Protein AF-A0A3D3I0Z2-F1 (afdb_monomer)

Radius of gyration: 20.48 Å; Cα contacts (8 Å, |Δi|>4): 148; chains: 1; bounding box: 46×48×57 Å

Foldseek 3Di:
DPVPPDPDPPLCVLLVVLVVVLVVVVVVVVVVVVVVVVCCVPVVPPDDLDDPLLVCVVVLSVLVSLQSSLVSLQLVLVCLVPVCSVVVVVVVVVVVVVLACPVFALVLQQVVQVPPPCSVVVSLVSLLPLRNLSNNSCCPSRPDFDFDDRPDPPDTHGDDDRPVVSNVSSSVVSVCSNVVSVVVSVVSVVVSVPDD

Nearest PDB structures (foldseek):
  6m96-assembly1_B-2  TM=8.517E-01  e=9.839E-04  Aquifex aeolicus VF5
  6oih-assembly2_C  TM=8.124E-01  e=2.972E-03  Aquifex aeolicus VF5

pLDDT: mean 83.2, std 11.88, range [46.75, 96.56]

Secondary structure (DSSP, 8-state):
--TTSS---TTHHHHHHHHHHHHHHHHHHHHHHHHHHHHHHHHT-SS-S--GGGGGHHHHHHHHHHHHHHHHHHHHHHHTT-TTHHHHHHHHHHHHHHHTTTSS-HHHHHHHHTTSTTHHHHHHHHHTSHHHHHHHHHHHHHS-S-EE--SSSS--EEPPPP-HHHHHHHHHHHHHHHHHHHHHHHHHTTGGGS--

Structure (mmCIF, N/CA/C/O backbone):
data_AF-A0A3D3I0Z2-F1
#
_entry.id   AF-A0A3D3I0Z2-F1
#
loop_
_atom_site.group_PDB
_atom_site.id
_atom_site.type_symbol
_atom_site.label_atom_id
_atom_site.label_alt_id
_atom_site.label_comp_id
_atom_site.label_asym_id
_atom_site.label_entity_id
_atom_site.label_seq_id
_atom_site.pdbx_PDB_ins_code
_atom_site.Cartn_x
_atom_site.Cartn_y
_atom_site.Cartn_z
_atom_site.occupancy
_atom_site.B_iso_or_equiv
_atom_site.auth_seq_id
_atom_site.auth_comp_id
_atom_site.auth_asym_id
_atom_site.auth_atom_id
_atom_site.pdbx_PDB_model_num
ATOM 1 N N . PRO A 1 1 ? -14.193 21.264 33.441 1.00 52.38 1 PRO A N 1
ATOM 2 C CA . PRO A 1 1 ? -15.155 20.180 33.128 1.00 52.38 1 PRO A CA 1
ATOM 3 C C . PRO A 1 1 ? -16.079 20.556 31.950 1.00 52.38 1 PRO A C 1
ATOM 5 O O . PRO A 1 1 ? -17.208 20.985 32.147 1.00 52.38 1 PRO A O 1
ATOM 8 N N . VAL A 1 2 ? -15.568 20.417 30.719 1.00 49.03 2 VAL A N 1
ATOM 9 C CA . VAL A 1 2 ? -16.315 20.633 29.453 1.00 49.03 2 VAL A CA 1
ATOM 10 C C . VAL A 1 2 ? -16.281 19.371 28.565 1.00 49.03 2 VAL A C 1
ATOM 12 O O . VAL A 1 2 ? -16.971 19.268 27.560 1.00 49.03 2 VAL A O 1
ATOM 15 N N . VAL A 1 3 ? -15.563 18.329 28.995 1.00 51.97 3 VAL A N 1
ATOM 16 C CA . VAL A 1 3 ? -15.323 17.092 28.225 1.00 51.97 3 VAL A CA 1
ATOM 17 C C . VAL A 1 3 ? -16.484 16.079 28.332 1.00 51.97 3 VAL A C 1
ATOM 19 O O . VAL A 1 3 ? -16.418 14.992 27.778 1.00 51.97 3 VAL A O 1
ATOM 22 N N . LYS A 1 4 ? -17.585 16.413 29.024 1.00 52.81 4 LYS A N 1
ATOM 23 C CA . LYS A 1 4 ? -18.712 15.486 29.271 1.00 52.81 4 LYS A CA 1
ATOM 24 C C . LYS A 1 4 ? -19.928 15.645 28.343 1.00 52.81 4 LYS A C 1
ATOM 26 O O . LYS A 1 4 ? -20.923 14.968 28.570 1.00 52.81 4 LYS A O 1
ATOM 31 N N . LYS A 1 5 ? -19.893 16.511 27.320 1.00 51.62 5 LYS A N 1
ATOM 32 C CA . LYS A 1 5 ? -21.080 16.776 26.470 1.00 51.62 5 LYS A CA 1
ATOM 33 C C . LYS A 1 5 ? -20.934 16.504 24.975 1.00 51.62 5 LYS A C 1
ATOM 35 O O . LYS A 1 5 ? -21.919 16.648 24.260 1.00 51.62 5 LYS A O 1
ATOM 40 N N . VAL A 1 6 ? -19.770 16.072 24.500 1.00 64.06 6 VAL A N 1
ATOM 41 C CA . VAL A 1 6 ? -19.605 15.715 23.085 1.00 64.06 6 VAL A CA 1
ATOM 42 C C . VAL A 1 6 ? -19.482 14.202 22.990 1.00 64.06 6 VAL A C 1
ATOM 44 O O . VAL A 1 6 ? -18.539 13.623 23.526 1.00 64.06 6 VAL A O 1
ATOM 47 N N . TYR A 1 7 ? -20.456 13.554 22.345 1.00 65.19 7 TYR A N 1
ATOM 48 C CA . TYR A 1 7 ? -20.331 12.154 21.945 1.00 65.19 7 TYR A CA 1
ATOM 49 C C . TYR A 1 7 ? -19.115 12.056 21.027 1.00 65.19 7 TYR A C 1
ATOM 51 O O . TYR A 1 7 ? -19.153 12.550 19.904 1.00 65.19 7 TYR A O 1
ATOM 59 N N . PHE A 1 8 ? -18.015 11.496 21.528 1.00 67.19 8 PHE A N 1
ATOM 60 C CA . PHE A 1 8 ? -16.811 11.303 20.734 1.00 67.19 8 PHE A CA 1
ATOM 61 C C . PHE A 1 8 ? -16.908 9.939 20.037 1.00 67.19 8 PHE A C 1
ATOM 63 O O . PHE A 1 8 ? -16.789 8.907 20.711 1.00 67.19 8 PHE A O 1
ATOM 70 N N . PRO A 1 9 ? -17.170 9.887 18.717 1.00 74.50 9 PRO A N 1
ATOM 71 C CA . PRO A 1 9 ? -17.244 8.619 18.011 1.00 74.50 9 PRO A CA 1
ATOM 72 C C . PRO A 1 9 ? -15.851 7.986 17.990 1.00 74.50 9 PRO A C 1
ATOM 74 O O . PRO A 1 9 ? -14.884 8.536 17.466 1.00 74.50 9 PRO A O 1
ATOM 77 N N . ARG A 1 10 ? -15.750 6.797 18.586 1.00 78.06 10 ARG A N 1
AT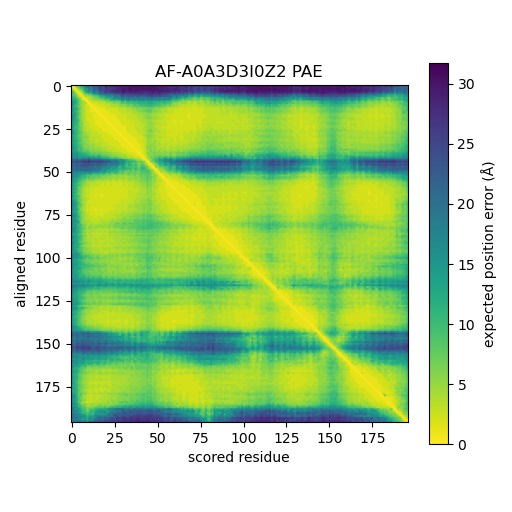OM 78 C CA . ARG A 1 10 ? -14.483 6.077 18.804 1.00 78.06 10 ARG A CA 1
ATOM 79 C C . ARG A 1 10 ? -13.792 5.674 17.496 1.00 78.06 10 ARG A C 1
ATOM 81 O O . ARG A 1 10 ? -12.593 5.429 17.490 1.00 78.06 10 ARG A O 1
ATOM 88 N N . GLU A 1 11 ? -14.543 5.664 16.399 1.00 84.06 11 GLU A N 1
ATOM 89 C CA . GLU A 1 11 ? -14.092 5.421 15.023 1.00 84.06 11 GLU A CA 1
ATOM 90 C C . GLU A 1 11 ? -13.101 6.488 14.529 1.00 84.06 11 GLU A C 1
ATOM 92 O O . GLU A 1 11 ? -12.237 6.190 13.707 1.00 84.06 11 GLU A O 1
ATOM 97 N N . ILE A 1 12 ? -13.177 7.715 15.063 1.00 86.06 12 ILE A N 1
ATOM 98 C CA . ILE A 1 12 ? -12.269 8.807 14.687 1.00 86.06 12 ILE A CA 1
ATOM 99 C C . ILE A 1 12 ? -10.835 8.513 15.134 1.00 86.06 12 ILE A C 1
ATOM 101 O O . ILE A 1 12 ? -9.905 8.949 14.467 1.00 86.06 12 ILE A O 1
ATOM 105 N N . LEU A 1 13 ? -10.626 7.754 16.215 1.00 86.81 13 LEU A N 1
ATOM 106 C CA . LEU A 1 13 ? -9.282 7.464 16.728 1.00 86.81 13 LEU A CA 1
ATOM 107 C C . LEU A 1 13 ? -8.413 6.693 15.715 1.00 86.81 13 LEU A C 1
ATOM 109 O O . LEU A 1 13 ? -7.360 7.213 15.336 1.00 86.81 13 LEU A O 1
ATOM 113 N N . PRO A 1 14 ? -8.817 5.499 15.226 1.00 90.00 14 PRO A N 1
ATOM 114 C CA . PRO A 1 14 ? -8.039 4.789 14.215 1.00 90.00 14 PRO A CA 1
ATOM 115 C C . PRO A 1 14 ? -7.998 5.551 12.885 1.00 90.00 14 PRO A C 1
ATOM 117 O O . PRO A 1 14 ? -6.939 5.619 12.262 1.00 90.00 14 PRO A O 1
ATOM 120 N N . LEU A 1 15 ? -9.102 6.185 12.470 1.00 92.00 15 LEU A N 1
ATOM 121 C CA . LEU A 1 15 ? -9.130 6.948 11.219 1.00 92.00 15 LEU A CA 1
ATOM 122 C C . LEU A 1 15 ? -8.187 8.150 11.233 1.00 92.00 15 LEU A C 1
ATOM 124 O O . LEU A 1 15 ? -7.527 8.394 10.230 1.00 92.00 15 LEU A O 1
ATOM 128 N N . ALA A 1 16 ? -8.075 8.879 12.344 1.00 92.12 16 ALA A N 1
ATOM 129 C CA . ALA A 1 16 ? -7.175 10.025 12.448 1.00 92.12 16 ALA A CA 1
ATOM 130 C C . ALA A 1 16 ? -5.712 9.612 12.226 1.00 92.12 16 ALA A C 1
ATOM 132 O O . ALA A 1 16 ? -4.979 10.299 11.515 1.00 92.12 16 ALA A O 1
ATOM 133 N N . SER A 1 17 ? -5.301 8.460 12.769 1.00 92.62 17 SER A N 1
ATOM 134 C CA . SER A 1 17 ? -3.959 7.912 12.539 1.00 92.62 17 SER A CA 1
ATOM 135 C C . SER A 1 17 ? -3.745 7.518 11.073 1.00 92.62 17 SER A C 1
ATOM 137 O O . SER A 1 17 ? -2.720 7.870 10.485 1.00 92.62 17 SER A O 1
ATOM 139 N N . VAL A 1 18 ? -4.721 6.848 10.452 1.00 95.81 18 VAL A N 1
ATOM 140 C CA . VAL A 1 18 ? -4.641 6.445 9.037 1.00 95.81 18 VAL A CA 1
ATOM 141 C C . VAL A 1 18 ? -4.598 7.667 8.117 1.00 95.81 18 VAL A C 1
ATOM 143 O O . VAL A 1 18 ? -3.752 7.728 7.232 1.00 95.81 18 VAL A O 1
ATOM 146 N N . ILE A 1 19 ? -5.449 8.669 8.352 1.00 95.94 19 ILE A N 1
ATOM 147 C CA . ILE A 1 19 ? -5.491 9.911 7.568 1.00 95.94 19 ILE A CA 1
ATOM 148 C C . ILE A 1 19 ? -4.183 10.690 7.715 1.00 95.94 19 ILE A C 1
ATOM 150 O O . ILE A 1 19 ? -3.653 11.161 6.715 1.00 95.94 19 ILE A O 1
ATOM 154 N N . SER A 1 20 ? -3.629 10.790 8.927 1.00 96.44 20 SER A N 1
ATOM 155 C CA . SER A 1 20 ? -2.338 11.452 9.149 1.00 96.44 20 SER A CA 1
ATOM 156 C C . SER A 1 20 ? -1.223 10.799 8.322 1.00 96.44 20 SER A C 1
ATOM 158 O O . SER A 1 20 ? -0.537 11.466 7.547 1.00 96.44 20 SER A O 1
ATOM 160 N N . ASN A 1 21 ? -1.106 9.468 8.385 1.00 95.69 21 ASN A N 1
ATOM 161 C CA . ASN A 1 21 ? -0.136 8.720 7.579 1.00 95.69 21 ASN A CA 1
ATOM 162 C C . ASN A 1 21 ? -0.410 8.825 6.072 1.00 95.69 21 ASN A C 1
ATOM 164 O O . ASN A 1 21 ? 0.521 8.887 5.272 1.00 95.69 21 ASN A O 1
ATOM 168 N N . PHE A 1 22 ? -1.678 8.893 5.671 1.00 96.25 22 PHE A N 1
ATOM 169 C CA . PHE A 1 22 ? -2.050 9.097 4.277 1.00 96.25 22 PHE A CA 1
ATOM 170 C C . PHE A 1 22 ? -1.643 10.488 3.772 1.00 96.25 22 PHE A C 1
ATOM 172 O O . PHE A 1 22 ? -1.134 10.608 2.662 1.00 96.25 22 PHE A O 1
ATOM 179 N N . ILE A 1 23 ? -1.774 11.533 4.593 1.00 96.56 23 ILE A N 1
ATOM 180 C CA . ILE A 1 23 ? -1.260 12.869 4.266 1.00 96.56 23 ILE A CA 1
ATOM 181 C C . ILE A 1 23 ? 0.267 12.831 4.138 1.00 96.56 23 ILE A C 1
ATOM 183 O O . ILE A 1 23 ? 0.800 13.383 3.180 1.00 96.56 23 ILE A O 1
ATOM 187 N N . HIS A 1 24 ? 0.977 12.133 5.031 1.00 96.12 24 HIS A N 1
ATOM 188 C CA . HIS A 1 24 ? 2.425 11.940 4.890 1.00 96.12 24 HIS A CA 1
ATOM 189 C C . HIS A 1 24 ? 2.794 11.258 3.563 1.00 96.12 24 HIS A C 1
ATOM 191 O O . HIS A 1 24 ? 3.719 11.707 2.886 1.00 96.12 24 HIS A O 1
ATOM 197 N N . LEU A 1 25 ? 2.038 10.236 3.144 1.00 94.56 25 LEU A N 1
ATOM 198 C CA . LEU A 1 25 ? 2.201 9.611 1.831 1.00 94.56 25 LEU A CA 1
ATOM 199 C C . LEU A 1 25 ? 1.984 10.632 0.703 1.00 94.56 25 LEU A C 1
ATOM 201 O O . LEU A 1 25 ? 2.832 10.744 -0.180 1.00 94.56 25 LEU A O 1
ATOM 205 N N . LEU A 1 26 ? 0.908 11.424 0.754 1.00 94.81 26 LEU A N 1
ATOM 206 C CA . LEU A 1 26 ? 0.628 12.461 -0.245 1.00 94.81 26 LEU A CA 1
ATOM 207 C C . LEU A 1 26 ? 1.729 13.523 -0.323 1.00 94.81 26 LEU A C 1
ATOM 209 O O . LEU A 1 26 ? 2.063 13.952 -1.420 1.00 94.81 26 LEU A O 1
ATOM 213 N N . LEU A 1 27 ? 2.323 13.916 0.805 1.00 95.62 27 LEU A N 1
ATOM 214 C CA . LEU A 1 27 ? 3.445 14.859 0.845 1.00 95.62 27 LEU A CA 1
ATOM 215 C C . LEU A 1 27 ? 4.752 14.240 0.328 1.00 95.62 27 LEU A C 1
ATOM 217 O O . LEU A 1 27 ? 5.582 14.943 -0.245 1.00 95.62 27 LEU A O 1
ATOM 221 N N . SER A 1 28 ? 4.929 12.926 0.486 1.00 94.38 28 SER A N 1
ATOM 222 C CA . SER A 1 28 ? 6.095 12.210 -0.044 1.00 94.38 28 SER A CA 1
ATOM 223 C C . SER A 1 28 ? 6.067 12.056 -1.570 1.00 94.38 28 SER A C 1
ATOM 225 O O . SER A 1 28 ? 7.123 12.014 -2.200 1.00 94.38 28 SER A O 1
ATOM 227 N N . LEU A 1 29 ? 4.876 12.028 -2.184 1.00 91.69 29 LEU A N 1
ATOM 228 C CA . LEU A 1 29 ? 4.721 11.846 -3.630 1.00 91.69 29 LEU A CA 1
ATOM 229 C C . LEU A 1 29 ? 5.380 12.968 -4.455 1.00 91.69 29 LEU A C 1
ATOM 231 O O . LEU A 1 29 ? 6.162 12.634 -5.343 1.00 91.69 29 LEU A O 1
ATOM 235 N N . PRO A 1 30 ? 5.152 14.274 -4.195 1.00 91.69 30 PRO A N 1
ATOM 236 C CA . PRO A 1 30 ? 5.857 15.345 -4.897 1.00 91.69 30 PRO A CA 1
ATOM 237 C C . PRO A 1 30 ? 7.377 15.220 -4.811 1.00 91.69 30 PRO A C 1
ATOM 239 O O . PRO A 1 30 ? 8.058 15.368 -5.820 1.00 91.69 30 PRO A O 1
ATOM 242 N N . ILE A 1 31 ? 7.907 14.893 -3.629 1.00 93.31 31 ILE A N 1
ATOM 243 C CA . ILE A 1 31 ? 9.349 14.713 -3.415 1.00 93.31 31 ILE A CA 1
ATOM 244 C C . ILE A 1 31 ? 9.864 13.555 -4.278 1.00 93.31 31 ILE A C 1
ATOM 246 O O . ILE A 1 31 ? 10.886 13.684 -4.950 1.00 93.31 31 ILE A O 1
ATOM 250 N N . PHE A 1 32 ? 9.121 12.447 -4.323 1.00 89.44 32 PHE A N 1
ATOM 251 C CA . PHE A 1 32 ? 9.425 11.307 -5.181 1.00 89.44 32 PHE A CA 1
ATOM 252 C C . PHE A 1 32 ? 9.403 11.670 -6.677 1.00 89.44 32 PHE A C 1
ATOM 254 O O . PHE A 1 32 ? 10.308 11.286 -7.416 1.00 89.44 32 PHE A O 1
ATOM 261 N N . PHE A 1 33 ? 8.422 12.450 -7.138 1.00 88.19 33 PHE A N 1
ATOM 262 C CA . PHE A 1 33 ? 8.367 12.900 -8.533 1.00 88.19 33 PHE A CA 1
ATOM 263 C C . PHE A 1 33 ? 9.498 13.866 -8.891 1.00 88.19 33 PHE A C 1
ATOM 265 O O . PHE A 1 33 ? 10.054 13.762 -9.983 1.00 88.19 33 PHE A O 1
ATOM 272 N N . ILE A 1 34 ? 9.880 14.766 -7.979 1.00 89.50 34 ILE A N 1
ATOM 273 C CA . ILE A 1 34 ? 11.048 15.640 -8.155 1.00 89.50 34 ILE A CA 1
ATOM 274 C C . ILE A 1 34 ? 12.311 14.790 -8.306 1.00 89.50 34 ILE A C 1
ATOM 276 O O . ILE A 1 34 ? 13.097 15.009 -9.224 1.00 89.50 34 ILE A O 1
ATOM 280 N N . PHE A 1 35 ? 12.482 13.781 -7.452 1.00 87.69 35 PHE A N 1
ATOM 281 C CA . PHE A 1 35 ? 13.603 12.851 -7.538 1.00 87.69 35 PHE A CA 1
ATOM 282 C C . PHE A 1 35 ? 13.647 12.110 -8.885 1.00 87.69 35 PHE A C 1
ATOM 284 O O . PHE A 1 35 ? 14.693 12.085 -9.535 1.00 87.69 35 PHE A O 1
ATOM 291 N N . LEU A 1 36 ? 12.511 11.577 -9.353 1.00 83.62 36 LEU A N 1
ATOM 292 C CA . LEU A 1 36 ? 12.418 10.947 -10.676 1.00 83.62 36 LEU A CA 1
ATOM 293 C C . LEU A 1 36 ? 12.763 11.919 -11.812 1.00 83.62 36 LEU A C 1
ATOM 295 O O . LEU A 1 36 ? 13.446 11.532 -12.760 1.00 83.62 36 LEU A O 1
ATOM 299 N N . PHE A 1 37 ? 12.321 13.174 -11.718 1.00 84.19 37 PHE A N 1
ATOM 300 C CA . PHE A 1 37 ? 12.620 14.200 -12.714 1.00 84.19 37 PHE A CA 1
ATOM 301 C C . PHE A 1 37 ? 14.119 14.527 -12.776 1.00 84.19 37 PHE A C 1
ATOM 303 O O . PHE A 1 37 ? 14.682 14.599 -13.865 1.00 84.19 37 PHE A O 1
ATOM 310 N N . VAL A 1 38 ? 14.785 14.669 -11.625 1.00 86.50 38 VAL A N 1
ATOM 311 C CA . VAL A 1 38 ? 16.235 14.925 -11.559 1.00 86.50 38 VAL A CA 1
ATOM 312 C C . VAL A 1 38 ? 17.029 13.771 -12.174 1.00 86.50 38 VAL A C 1
ATOM 314 O O . VAL A 1 38 ? 17.946 14.004 -12.963 1.00 86.50 38 VAL A O 1
ATOM 317 N N . ILE A 1 39 ? 16.661 12.526 -11.859 1.00 82.19 39 ILE A N 1
ATOM 318 C CA . ILE A 1 39 ? 17.281 11.336 -12.456 1.00 82.19 39 ILE A CA 1
ATOM 319 C C . ILE A 1 39 ? 17.080 11.313 -13.972 1.00 82.19 39 ILE A C 1
ATOM 321 O O . ILE A 1 39 ? 18.039 11.090 -14.710 1.00 82.19 39 ILE A O 1
ATOM 325 N N . TYR A 1 40 ? 15.862 11.579 -14.443 1.00 79.12 40 TYR A N 1
ATOM 326 C CA . TYR A 1 40 ? 15.567 11.656 -15.871 1.00 79.12 40 TYR A CA 1
ATOM 327 C C . TYR A 1 40 ? 16.430 12.713 -16.575 1.00 79.12 40 TYR A C 1
ATOM 329 O O . TYR A 1 40 ? 17.052 12.413 -17.591 1.00 79.12 40 TYR A O 1
ATOM 337 N N . ALA A 1 41 ? 16.530 13.915 -15.999 1.00 81.50 41 ALA A N 1
ATOM 338 C CA . ALA A 1 41 ? 17.322 15.010 -16.555 1.00 81.50 41 ALA A CA 1
ATOM 339 C C . ALA A 1 41 ? 18.836 14.723 -16.567 1.00 81.50 41 ALA A C 1
ATOM 341 O O . ALA A 1 41 ? 19.534 15.187 -17.463 1.00 81.50 41 ALA A O 1
ATOM 342 N N . THR A 1 42 ? 19.341 13.961 -15.590 1.00 80.94 42 THR A N 1
ATOM 343 C CA . THR A 1 42 ? 20.781 13.679 -15.437 1.00 80.94 42 THR A CA 1
ATOM 344 C C . THR A 1 42 ? 21.244 12.505 -16.300 1.00 80.94 42 THR A C 1
ATOM 346 O O . THR A 1 42 ? 22.316 12.564 -16.893 1.00 80.94 42 THR A O 1
ATOM 349 N N . TYR A 1 43 ? 20.449 11.434 -16.371 1.00 73.12 43 TYR A N 1
ATOM 350 C CA . TYR A 1 43 ? 20.829 10.189 -17.049 1.00 73.12 43 TYR A CA 1
ATOM 351 C C . TYR A 1 43 ? 20.229 10.039 -18.450 1.00 73.12 43 TYR A C 1
ATOM 353 O O . TYR A 1 43 ? 20.552 9.074 -19.136 1.00 73.12 43 TYR A O 1
ATOM 361 N N . GLY A 1 44 ? 19.367 10.968 -18.884 1.00 61.91 44 GLY A N 1
ATOM 362 C CA . GLY A 1 44 ? 18.809 10.966 -20.237 1.00 61.91 44 GLY A CA 1
ATOM 363 C C . GLY A 1 44 ? 18.064 9.675 -20.566 1.00 61.91 44 GLY A C 1
ATOM 364 O O . GLY A 1 44 ? 18.246 9.127 -21.650 1.00 61.91 44 GLY A O 1
ATOM 365 N N . PHE A 1 45 ? 17.273 9.153 -19.620 1.00 60.16 45 PHE A N 1
ATOM 366 C CA . PHE A 1 45 ? 16.492 7.934 -19.842 1.00 60.16 45 PHE A CA 1
ATOM 367 C C . PHE A 1 45 ? 15.688 8.062 -21.147 1.00 60.16 45 PHE A C 1
ATOM 369 O O . PHE A 1 45 ? 14.880 8.975 -21.288 1.00 60.16 45 PHE A O 1
ATOM 376 N N . GLU A 1 46 ? 15.856 7.110 -22.072 1.00 56.25 46 GLU A N 1
ATOM 377 C CA . GLU A 1 46 ? 15.071 7.027 -23.321 1.00 56.25 46 GLU A CA 1
ATOM 378 C C . GLU A 1 46 ? 13.559 6.898 -23.057 1.00 56.25 46 GLU A C 1
ATOM 380 O O . GLU A 1 46 ? 12.731 7.135 -23.937 1.00 56.25 46 GLU A O 1
ATOM 385 N N . VAL A 1 47 ? 13.182 6.526 -21.830 1.00 58.09 47 VAL A N 1
ATOM 386 C CA . VAL A 1 47 ? 11.801 6.311 -21.409 1.00 58.09 47 VAL A CA 1
ATOM 387 C C . VAL A 1 47 ? 11.376 7.431 -20.465 1.00 58.09 47 VAL A C 1
ATOM 389 O O . VAL A 1 47 ? 11.875 7.539 -19.345 1.00 58.09 47 VAL A O 1
ATOM 392 N N . SER A 1 48 ? 10.421 8.251 -20.911 1.00 62.59 48 SER A N 1
ATOM 393 C CA . SER A 1 48 ? 9.811 9.283 -20.069 1.00 62.59 48 SER A CA 1
ATOM 394 C C . SER A 1 48 ? 9.199 8.648 -18.810 1.00 62.59 48 SER A C 1
ATOM 396 O O . SER A 1 48 ? 8.376 7.730 -18.930 1.00 62.59 48 SER A O 1
ATOM 398 N N . PRO A 1 49 ? 9.536 9.134 -17.598 1.00 62.66 49 PRO A N 1
ATOM 399 C CA . PRO A 1 49 ? 8.917 8.654 -16.368 1.00 62.66 49 PRO A CA 1
ATOM 400 C C . PRO A 1 49 ? 7.412 8.949 -16.368 1.00 62.66 49 PRO A C 1
ATOM 402 O O . PRO A 1 49 ? 6.633 8.169 -15.831 1.00 62.66 49 PRO A O 1
ATOM 405 N N . PHE A 1 50 ? 6.973 10.013 -17.047 1.00 65.81 50 PHE A N 1
ATOM 406 C CA . PHE A 1 50 ? 5.572 10.417 -17.136 1.00 65.81 50 PHE A CA 1
ATOM 407 C C . PHE A 1 50 ? 4.827 9.621 -18.211 1.00 65.81 50 PHE A C 1
ATOM 409 O O . PHE A 1 50 ? 4.541 10.103 -19.305 1.00 65.81 50 PHE A O 1
ATOM 416 N N . THR A 1 51 ? 4.516 8.365 -17.898 1.00 71.56 51 THR A N 1
ATOM 417 C CA . THR A 1 51 ? 3.668 7.511 -18.739 1.00 71.56 51 THR A CA 1
ATOM 418 C C . THR A 1 51 ? 2.188 7.696 -18.375 1.00 71.56 51 THR A C 1
ATOM 420 O O . THR A 1 51 ? 1.853 7.947 -17.219 1.00 71.56 51 THR A O 1
ATOM 423 N N . TRP A 1 52 ? 1.275 7.469 -19.331 1.00 77.56 52 TRP A N 1
ATOM 424 C CA . TRP A 1 52 ? -0.192 7.480 -19.136 1.00 77.56 52 TRP A CA 1
ATOM 425 C C . TRP A 1 52 ? -0.687 6.659 -17.930 1.00 77.56 52 TRP A C 1
ATOM 427 O O . TRP A 1 52 ? -1.746 6.930 -17.372 1.00 77.56 52 TRP A O 1
ATOM 437 N N . ARG A 1 53 ? 0.100 5.673 -17.493 1.00 79.00 53 ARG A N 1
ATOM 438 C CA . ARG A 1 53 ? -0.178 4.824 -16.331 1.00 79.00 53 ARG A CA 1
ATOM 439 C C . ARG A 1 53 ? -0.239 5.601 -15.027 1.00 79.00 53 ARG A C 1
ATOM 441 O O . ARG A 1 53 ? -0.952 5.173 -14.133 1.00 79.00 53 ARG A O 1
ATOM 448 N N . MET A 1 54 ? 0.441 6.743 -14.916 1.00 81.75 54 MET A N 1
ATOM 449 C CA . MET A 1 54 ? 0.384 7.582 -13.714 1.00 81.75 54 MET A CA 1
ATOM 450 C C . MET A 1 54 ? -1.035 8.068 -13.400 1.00 81.75 54 MET A C 1
ATOM 452 O O . MET A 1 54 ? -1.348 8.302 -12.237 1.00 81.75 54 MET A O 1
ATOM 456 N N . LEU A 1 55 ? -1.933 8.114 -14.392 1.00 85.12 55 LEU A N 1
ATOM 457 C CA . LEU A 1 55 ? -3.361 8.369 -14.171 1.00 85.12 55 LEU A CA 1
ATOM 458 C C . LEU A 1 55 ? -4.037 7.299 -13.298 1.00 85.12 55 LEU A C 1
ATOM 460 O O . LEU A 1 55 ? -5.100 7.547 -12.739 1.00 85.12 55 LEU A O 1
ATOM 464 N N . PHE A 1 56 ? -3.425 6.122 -13.151 1.00 88.44 56 PHE A N 1
ATOM 465 C CA . PHE A 1 56 ? -3.892 5.047 -12.280 1.00 88.44 56 PHE A CA 1
ATOM 466 C C . PHE A 1 56 ? -3.455 5.215 -10.817 1.00 88.44 56 PHE A C 1
ATOM 468 O O . PHE A 1 56 ? -3.988 4.557 -9.924 1.00 88.44 56 PHE A O 1
ATOM 475 N N . LEU A 1 57 ? -2.512 6.118 -10.536 1.00 90.94 57 LEU A N 1
ATOM 476 C CA . LEU A 1 57 ? -1.999 6.350 -9.189 1.00 90.94 57 LEU A CA 1
ATOM 477 C C . LEU A 1 57 ? -3.082 6.771 -8.175 1.00 90.94 57 LEU A C 1
ATOM 479 O O . LEU A 1 57 ? -3.092 6.200 -7.085 1.00 90.94 57 LEU A O 1
ATOM 483 N N . PRO A 1 58 ? -4.040 7.667 -8.494 1.00 92.38 58 PRO A N 1
ATOM 484 C CA . PRO A 1 58 ? -5.141 7.988 -7.585 1.00 92.38 58 PRO A CA 1
ATOM 485 C C . PRO A 1 58 ? -5.965 6.758 -7.189 1.00 92.38 58 PRO A C 1
ATOM 487 O O . PRO A 1 58 ? -6.361 6.625 -6.034 1.00 92.38 58 PRO A O 1
ATOM 490 N N . VAL A 1 59 ? -6.174 5.822 -8.121 1.00 93.19 59 VAL A N 1
ATOM 491 C CA . VAL A 1 59 ? -6.903 4.573 -7.855 1.00 93.19 59 VAL A CA 1
ATOM 492 C C . VAL A 1 59 ? -6.128 3.707 -6.859 1.00 93.19 59 VAL A C 1
ATOM 494 O O . VAL A 1 59 ? -6.705 3.222 -5.886 1.00 93.19 59 VAL A O 1
ATOM 497 N N . LEU A 1 60 ? -4.812 3.562 -7.0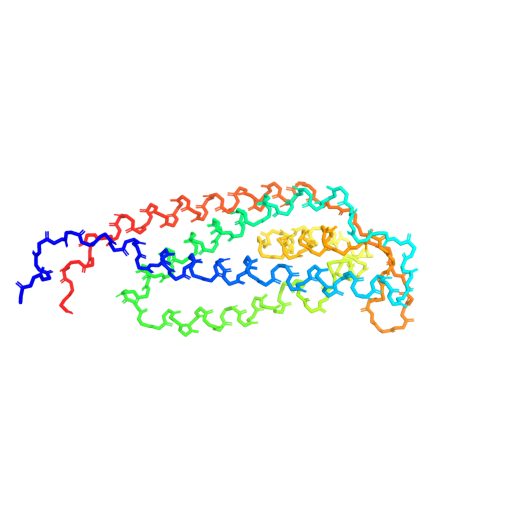45 1.00 93.56 60 LEU A N 1
ATOM 498 C CA . LEU A 1 60 ? -3.954 2.818 -6.116 1.00 93.56 60 LEU A CA 1
ATOM 499 C C . LEU A 1 60 ? -3.936 3.436 -4.713 1.00 93.56 60 LEU A C 1
ATOM 501 O O . LEU A 1 60 ? -4.008 2.700 -3.724 1.00 93.56 60 LEU A O 1
ATOM 505 N N . LEU A 1 61 ? -3.898 4.770 -4.626 1.00 94.94 61 LEU A N 1
ATOM 506 C CA . LEU A 1 61 ? -3.946 5.498 -3.358 1.00 94.94 61 LEU A CA 1
ATOM 507 C C . LEU A 1 61 ? -5.248 5.232 -2.605 1.00 94.94 61 LEU A C 1
ATOM 509 O O . LEU A 1 61 ? -5.204 4.934 -1.413 1.00 94.94 61 LEU A O 1
ATOM 513 N N . VAL A 1 62 ? -6.390 5.273 -3.297 1.00 95.56 62 VAL A N 1
ATOM 514 C CA . VAL A 1 62 ? -7.695 4.967 -2.693 1.00 95.56 62 VAL A CA 1
ATOM 515 C C . VAL A 1 62 ? -7.731 3.531 -2.175 1.00 95.56 62 VAL A C 1
ATOM 517 O O . VAL A 1 62 ? -8.128 3.308 -1.034 1.00 95.56 62 VAL A O 1
ATOM 520 N N . ILE A 1 63 ? -7.261 2.555 -2.956 1.00 95.19 63 ILE A N 1
ATOM 521 C CA . ILE A 1 63 ? -7.250 1.146 -2.528 1.00 95.19 63 ILE A CA 1
ATOM 522 C C . ILE A 1 63 ? -6.326 0.957 -1.318 1.00 95.19 63 ILE A C 1
ATOM 524 O O . ILE A 1 63 ? -6.692 0.289 -0.354 1.00 95.19 63 ILE A O 1
ATOM 528 N N . THR A 1 64 ? -5.153 1.593 -1.320 1.00 95.38 64 THR A N 1
ATOM 529 C CA . THR A 1 64 ? -4.214 1.539 -0.187 1.00 95.38 64 THR A CA 1
ATOM 530 C C . THR A 1 64 ? -4.826 2.166 1.067 1.00 95.38 64 THR A C 1
ATOM 532 O O . THR A 1 64 ? -4.728 1.597 2.156 1.00 95.38 64 THR A O 1
ATOM 535 N N . PHE A 1 65 ? -5.517 3.298 0.924 1.00 96.06 65 PHE A N 1
ATOM 536 C CA . PHE A 1 65 ? -6.232 3.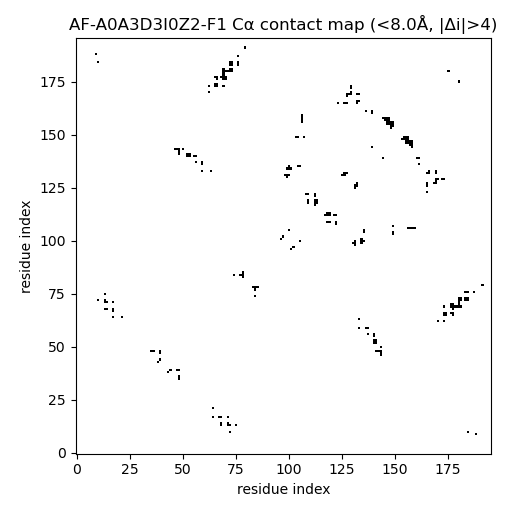944 2.020 1.00 96.06 65 PHE A CA 1
ATOM 537 C C . PHE A 1 65 ? -7.341 3.046 2.584 1.00 96.06 65 PHE A C 1
ATOM 539 O O . PHE A 1 65 ? -7.412 2.836 3.791 1.00 96.06 65 PHE A O 1
ATOM 546 N N . MET A 1 66 ? -8.172 2.450 1.726 1.00 95.81 66 MET A N 1
ATOM 547 C CA . MET A 1 66 ? -9.246 1.551 2.161 1.00 95.81 66 MET A CA 1
ATOM 548 C C . MET A 1 66 ? -8.707 0.300 2.863 1.00 95.81 66 MET A C 1
ATOM 550 O O . MET A 1 66 ? -9.241 -0.101 3.897 1.00 95.81 66 MET A O 1
ATOM 554 N N . LEU A 1 67 ? -7.631 -0.301 2.346 1.00 95.31 67 LEU A N 1
ATOM 555 C CA . LEU A 1 67 ? -7.023 -1.489 2.945 1.00 95.31 67 LEU A CA 1
ATOM 556 C C . LEU A 1 67 ? -6.457 -1.182 4.335 1.00 95.31 67 LEU A C 1
ATOM 558 O O . LEU A 1 67 ? -6.746 -1.894 5.298 1.00 95.31 67 LEU A O 1
ATOM 562 N N . THR A 1 68 ? -5.686 -0.097 4.446 1.00 94.94 68 THR A N 1
ATOM 563 C CA . THR A 1 68 ? -5.079 0.332 5.713 1.00 94.94 68 THR A CA 1
ATOM 564 C C . THR A 1 68 ? -6.130 0.757 6.733 1.00 94.94 68 THR A C 1
ATOM 566 O O . THR A 1 68 ? -6.027 0.363 7.892 1.00 94.94 68 THR A O 1
ATOM 569 N N . ALA A 1 69 ? -7.187 1.460 6.317 1.00 94.62 69 ALA A N 1
ATOM 570 C CA . ALA A 1 69 ? -8.318 1.796 7.178 1.00 94.62 69 ALA A CA 1
ATOM 571 C C . ALA A 1 69 ? -9.056 0.543 7.682 1.00 94.62 69 ALA A C 1
ATOM 573 O O . ALA A 1 69 ? -9.305 0.417 8.880 1.00 94.62 69 ALA A O 1
ATOM 574 N N . GLY A 1 70 ? -9.357 -0.414 6.796 1.00 93.44 70 GLY A N 1
ATOM 575 C CA . GLY A 1 70 ? -10.009 -1.676 7.160 1.00 93.44 70 GLY A CA 1
ATOM 576 C C . GLY A 1 70 ? -9.199 -2.483 8.175 1.00 93.44 70 GLY A C 1
ATOM 577 O O . GLY A 1 70 ? -9.726 -2.906 9.205 1.00 93.44 70 GLY A O 1
ATOM 578 N N . MET A 1 71 ? -7.893 -2.630 7.935 1.00 93.56 71 MET A N 1
ATOM 579 C CA . MET A 1 71 ? -6.985 -3.292 8.876 1.00 93.56 71 MET A CA 1
ATOM 580 C C . MET A 1 71 ? -6.867 -2.528 10.199 1.00 93.56 71 MET A C 1
ATOM 582 O O . MET A 1 71 ? -6.920 -3.149 11.259 1.00 93.56 71 MET A O 1
ATOM 586 N N . ALA A 1 72 ? -6.767 -1.196 10.163 1.00 94.12 72 ALA A N 1
ATOM 587 C CA . ALA A 1 72 ? -6.691 -0.370 11.363 1.00 94.12 72 ALA A CA 1
ATOM 588 C C . ALA A 1 72 ? -7.943 -0.517 12.237 1.00 94.12 72 ALA A C 1
ATOM 590 O O . ALA A 1 72 ? -7.820 -0.611 13.459 1.00 94.12 72 ALA A O 1
ATOM 591 N N . PHE A 1 73 ? -9.139 -0.609 11.647 1.00 92.62 73 PHE A N 1
ATOM 592 C CA . PHE A 1 73 ? -10.363 -0.888 12.399 1.00 92.62 73 PHE A CA 1
ATOM 593 C C . PHE A 1 73 ? -10.322 -2.255 13.083 1.00 92.62 73 PHE A C 1
ATOM 595 O O . PHE A 1 73 ? -10.605 -2.342 14.274 1.00 92.62 73 PHE A O 1
ATOM 602 N N . ILE A 1 74 ? -9.920 -3.312 12.376 1.00 92.00 74 ILE A N 1
ATOM 603 C CA . ILE A 1 74 ? -9.848 -4.662 12.955 1.00 92.00 74 ILE A CA 1
ATOM 604 C C . ILE A 1 74 ? -8.827 -4.701 14.097 1.00 92.00 74 ILE A C 1
ATOM 606 O O . ILE A 1 74 ? -9.143 -5.139 15.202 1.00 92.00 74 ILE A O 1
ATOM 610 N N . ILE A 1 75 ? -7.613 -4.206 13.846 1.00 91.75 75 ILE A N 1
ATOM 611 C CA . ILE A 1 75 ? -6.501 -4.264 14.799 1.00 91.75 75 ILE A CA 1
ATOM 612 C C . ILE A 1 75 ? -6.780 -3.388 16.018 1.00 91.75 75 ILE A C 1
ATOM 614 O O . ILE A 1 75 ? -6.578 -3.841 17.141 1.00 91.75 75 ILE A O 1
ATOM 618 N N . SER A 1 76 ? -7.277 -2.161 15.831 1.00 89.69 76 SER A N 1
ATOM 619 C CA . SER A 1 76 ? -7.620 -1.285 16.960 1.00 89.69 76 SER A CA 1
ATOM 620 C C . SER A 1 76 ? -8.707 -1.900 17.836 1.00 89.69 76 SER A C 1
ATOM 622 O O . SER A 1 76 ? -8.605 -1.847 19.058 1.00 89.69 76 SER A O 1
ATOM 624 N N . ALA A 1 77 ? -9.704 -2.547 17.230 1.00 88.75 77 ALA A N 1
ATOM 625 C CA . ALA A 1 77 ? -10.767 -3.194 17.974 1.00 88.75 77 ALA A CA 1
ATOM 626 C C . ALA A 1 77 ? -10.257 -4.405 18.773 1.00 88.75 77 ALA A C 1
ATOM 628 O O . ALA A 1 77 ? -10.681 -4.593 19.909 1.00 88.75 77 ALA A O 1
ATOM 629 N N . LEU A 1 78 ? -9.321 -5.187 18.221 1.00 89.06 78 LEU A N 1
ATOM 630 C CA . LEU A 1 78 ? -8.673 -6.301 18.924 1.00 89.06 78 LEU A CA 1
ATOM 631 C C . LEU A 1 78 ? -7.735 -5.829 20.041 1.00 89.06 78 LEU A C 1
ATOM 633 O O . LEU A 1 78 ? -7.743 -6.409 21.123 1.00 89.06 78 LEU A O 1
ATOM 637 N N . ASN A 1 79 ? -6.972 -4.762 19.804 1.00 88.75 79 ASN A N 1
ATOM 638 C CA . ASN A 1 79 ? -6.000 -4.231 20.760 1.00 88.75 79 ASN A CA 1
ATOM 639 C C . ASN A 1 79 ? -6.657 -3.719 22.055 1.00 88.75 79 ASN A C 1
ATOM 641 O O . ASN A 1 79 ? -6.050 -3.773 23.117 1.00 88.75 79 ASN A O 1
ATOM 645 N N . VAL A 1 80 ? -7.918 -3.269 21.996 1.00 85.12 80 VAL A N 1
ATOM 646 C CA . VAL A 1 80 ? -8.689 -2.896 23.200 1.00 85.12 80 VAL A CA 1
ATOM 647 C C . VAL A 1 80 ? -9.004 -4.112 24.083 1.00 85.12 80 VAL A C 1
ATOM 649 O O . VAL A 1 80 ? -9.143 -3.975 25.296 1.00 85.12 80 VAL A O 1
ATOM 652 N N . PHE A 1 81 ? -9.121 -5.310 23.501 1.00 83.75 81 PHE A N 1
ATOM 653 C CA . PHE A 1 81 ? -9.365 -6.540 24.262 1.00 83.75 81 PHE A CA 1
ATOM 654 C C . PHE A 1 81 ? -8.076 -7.248 24.681 1.00 83.75 81 PHE A C 1
ATOM 656 O O . PHE A 1 81 ? -8.076 -7.901 25.725 1.00 83.75 81 PHE A O 1
ATOM 663 N N . TYR A 1 82 ? -7.015 -7.119 23.881 1.00 88.19 82 TYR A N 1
ATOM 664 C CA . TYR A 1 82 ? -5.754 -7.834 24.044 1.00 88.19 82 TYR A CA 1
ATOM 665 C C . TYR A 1 82 ? -4.570 -6.909 23.761 1.00 88.19 82 TYR A C 1
ATOM 667 O O . TYR A 1 82 ? -4.299 -6.573 22.608 1.00 88.19 82 TYR A O 1
ATOM 675 N N . GLU A 1 83 ? -3.820 -6.553 24.801 1.00 87.50 83 GLU A N 1
ATOM 676 C CA . GLU A 1 83 ? -2.660 -5.667 24.665 1.00 87.50 83 GLU A CA 1
ATOM 677 C C . GLU A 1 83 ? -1.525 -6.293 23.828 1.00 87.50 83 GLU A C 1
ATOM 679 O O . GLU A 1 83 ? -0.772 -5.581 23.161 1.00 87.50 83 GLU A O 1
ATOM 684 N N . ASP A 1 84 ? -1.445 -7.626 23.783 1.00 92.00 84 ASP A N 1
ATOM 685 C CA . ASP A 1 84 ? -0.409 -8.361 23.045 1.00 92.00 84 ASP A CA 1
ATOM 686 C C . ASP A 1 84 ? -0.549 -8.265 21.518 1.00 92.00 84 ASP A C 1
ATOM 688 O O . ASP A 1 84 ? 0.401 -8.531 20.774 1.00 92.00 84 ASP A O 1
ATOM 692 N N . VAL A 1 85 ? -1.714 -7.827 21.025 1.00 92.00 85 VAL A N 1
ATOM 693 C CA . VAL A 1 85 ? -1.980 -7.666 19.588 1.00 92.00 85 VAL A CA 1
ATOM 694 C C . VAL A 1 85 ? -0.989 -6.693 18.956 1.00 92.00 85 VAL A C 1
ATOM 696 O O . VAL A 1 85 ? -0.540 -6.933 17.837 1.00 92.00 85 VAL A O 1
ATOM 699 N N . LYS A 1 86 ? -0.577 -5.634 19.668 1.00 89.50 86 LYS A N 1
ATOM 700 C CA . LYS A 1 86 ? 0.401 -4.663 19.149 1.00 89.50 86 LYS A CA 1
ATOM 701 C C . LYS A 1 86 ? 1.754 -5.313 18.828 1.00 89.50 86 LYS A C 1
ATOM 703 O O . LYS A 1 86 ? 2.348 -5.021 17.787 1.00 89.50 86 LYS A O 1
ATOM 708 N N . TYR A 1 87 ? 2.218 -6.234 19.675 1.00 93.56 87 TYR A N 1
ATOM 709 C CA . TYR A 1 87 ? 3.480 -6.949 19.473 1.00 93.56 87 TYR A CA 1
ATOM 710 C C . TYR A 1 87 ? 3.349 -7.989 18.359 1.00 93.56 87 TYR A C 1
ATOM 712 O O . TYR A 1 87 ? 4.198 -8.045 17.469 1.00 93.56 87 TYR A O 1
ATOM 720 N N . ALA A 1 88 ? 2.250 -8.749 18.352 1.00 94.31 88 ALA A N 1
ATOM 721 C CA . ALA A 1 88 ? 1.977 -9.738 17.314 1.00 94.31 88 ALA A CA 1
ATOM 722 C C . ALA A 1 88 ? 1.893 -9.098 15.918 1.00 94.31 88 ALA A C 1
ATOM 724 O O . ALA A 1 88 ? 2.526 -9.575 14.979 1.00 94.31 88 ALA A O 1
ATOM 725 N N . VAL A 1 89 ? 1.173 -7.979 15.782 1.00 93.38 89 VAL A N 1
ATOM 726 C CA . VAL A 1 89 ? 1.070 -7.238 14.515 1.00 93.38 89 VAL A CA 1
ATOM 727 C C . VAL A 1 89 ? 2.433 -6.713 14.073 1.00 93.38 89 VAL A C 1
ATOM 729 O O . VAL A 1 89 ? 2.767 -6.830 12.898 1.00 93.38 89 VAL A O 1
ATOM 732 N N . SER A 1 90 ? 3.246 -6.189 14.994 1.00 92.75 90 SER A N 1
ATOM 733 C CA . SER A 1 90 ? 4.593 -5.700 14.666 1.00 92.75 90 SER A CA 1
ATOM 734 C C . SER A 1 90 ? 5.479 -6.812 14.094 1.00 92.75 90 SER A C 1
ATOM 736 O O . SER A 1 90 ? 6.135 -6.622 13.070 1.00 92.75 90 SER A O 1
ATOM 738 N N . LEU A 1 91 ? 5.443 -8.001 14.705 1.00 94.81 91 LEU A N 1
ATOM 739 C CA . LEU A 1 91 ? 6.157 -9.179 14.209 1.00 94.81 91 LEU A CA 1
ATOM 740 C C . LEU A 1 91 ? 5.632 -9.631 12.837 1.00 94.81 91 LEU A C 1
ATOM 742 O O . LEU A 1 91 ? 6.416 -9.912 11.931 1.00 94.81 91 LEU A O 1
ATOM 746 N N . LEU A 1 92 ? 4.309 -9.676 12.661 1.00 92.81 92 LEU A N 1
ATOM 747 C CA . LEU A 1 92 ? 3.689 -10.063 11.392 1.00 92.81 92 LEU A CA 1
ATOM 748 C C . LEU A 1 92 ? 4.051 -9.100 10.259 1.00 92.81 92 LEU A C 1
ATOM 750 O O . LEU A 1 92 ? 4.357 -9.552 9.158 1.00 92.81 92 LEU A O 1
ATOM 754 N N . LEU A 1 93 ? 4.070 -7.791 10.523 1.00 91.62 93 LEU A N 1
ATOM 755 C CA . LEU A 1 93 ? 4.487 -6.784 9.546 1.00 91.62 93 LEU A CA 1
ATOM 756 C C . LEU A 1 93 ? 5.951 -6.964 9.133 1.00 91.62 93 LEU A C 1
ATOM 758 O O . LEU A 1 93 ? 6.262 -6.820 7.951 1.00 91.62 93 LEU A O 1
ATOM 762 N N . TYR A 1 94 ? 6.830 -7.341 10.066 1.00 91.88 94 TYR A N 1
ATOM 763 C CA . TYR A 1 94 ? 8.225 -7.649 9.747 1.00 91.88 94 TYR A CA 1
ATOM 764 C C . TYR A 1 94 ? 8.338 -8.839 8.786 1.00 91.88 94 TYR A C 1
ATOM 766 O O . TYR A 1 94 ? 9.032 -8.757 7.779 1.00 91.88 94 TYR A O 1
ATOM 774 N N . ILE A 1 95 ? 7.599 -9.924 9.031 1.00 91.12 95 ILE A N 1
ATOM 775 C CA . ILE A 1 95 ? 7.575 -11.087 8.129 1.00 91.12 95 ILE A CA 1
ATOM 776 C C . ILE A 1 95 ? 6.958 -10.710 6.770 1.00 91.12 95 ILE A C 1
ATOM 778 O O . ILE A 1 95 ? 7.485 -11.066 5.714 1.00 91.12 95 ILE A O 1
ATOM 782 N N . PHE A 1 96 ? 5.863 -9.943 6.772 1.00 89.50 96 PHE A N 1
ATOM 783 C CA . PHE A 1 96 ? 5.193 -9.476 5.555 1.00 89.50 96 PHE A CA 1
ATOM 784 C C . PHE A 1 96 ? 6.055 -8.556 4.696 1.00 89.50 96 PHE A C 1
ATOM 786 O O . PHE A 1 96 ? 5.919 -8.578 3.471 1.00 89.50 96 PHE A O 1
ATOM 793 N N . PHE A 1 97 ? 6.972 -7.801 5.294 1.00 88.19 97 PHE A N 1
ATOM 794 C CA . PHE A 1 97 ? 7.928 -6.996 4.545 1.00 88.19 97 PHE A CA 1
ATOM 795 C C . PHE A 1 97 ? 8.786 -7.849 3.594 1.00 88.19 97 PHE A C 1
ATOM 797 O O . PHE A 1 97 ? 8.979 -7.466 2.444 1.00 88.19 97 PHE A O 1
ATOM 804 N N . PHE A 1 98 ? 9.226 -9.040 4.018 1.00 86.69 98 PHE A N 1
ATOM 805 C CA . PHE A 1 98 ? 10.002 -9.954 3.163 1.00 86.69 98 PHE A CA 1
ATOM 806 C C . PHE A 1 98 ? 9.136 -10.747 2.177 1.00 86.69 98 PHE A C 1
ATOM 808 O O . PHE A 1 98 ? 9.579 -11.072 1.072 1.00 86.69 98 PHE A O 1
ATOM 815 N N . LEU A 1 99 ? 7.892 -11.051 2.557 1.00 86.12 99 LEU A N 1
ATOM 816 C CA . LEU A 1 99 ? 6.942 -11.737 1.675 1.00 86.12 99 LEU A CA 1
ATOM 817 C C . LEU A 1 99 ? 6.404 -10.840 0.559 1.00 86.12 99 LEU A C 1
ATOM 819 O O . LEU A 1 99 ? 5.870 -11.349 -0.419 1.00 86.12 99 LEU A O 1
ATOM 823 N N . THR A 1 100 ? 6.521 -9.522 0.684 1.00 88.75 100 THR A N 1
ATOM 824 C CA . THR A 1 100 ? 6.087 -8.577 -0.348 1.00 88.75 100 THR A CA 1
ATOM 825 C C . THR A 1 100 ? 7.272 -8.148 -1.215 1.00 88.75 100 THR A C 1
ATOM 827 O O . THR A 1 100 ? 8.410 -8.116 -0.741 1.00 88.75 100 THR A O 1
ATOM 830 N N . PRO A 1 101 ? 7.053 -7.803 -2.497 1.00 86.19 101 PRO A N 1
ATOM 831 C CA . PRO A 1 101 ? 8.127 -7.461 -3.419 1.00 86.19 101 PRO A CA 1
ATOM 832 C C . PRO A 1 101 ? 8.540 -6.006 -3.193 1.00 86.19 101 PRO A C 1
ATOM 834 O O . PRO A 1 101 ? 8.438 -5.167 -4.086 1.00 86.19 101 PRO A O 1
ATOM 837 N N . VAL A 1 102 ? 8.964 -5.674 -1.973 1.00 86.31 102 VAL A N 1
ATOM 838 C CA . VAL A 1 102 ? 9.471 -4.346 -1.615 1.00 86.31 102 VAL A CA 1
ATOM 839 C C . VAL A 1 102 ? 10.940 -4.255 -2.011 1.00 86.31 102 VAL A C 1
ATOM 841 O O . VAL A 1 102 ? 11.293 -3.401 -2.824 1.00 86.31 102 VAL A O 1
ATOM 844 N N . MET A 1 103 ? 11.757 -5.204 -1.545 1.00 83.31 103 MET A N 1
ATOM 845 C CA . MET A 1 103 ? 13.205 -5.263 -1.804 1.00 83.31 103 MET A CA 1
ATOM 846 C C . MET A 1 103 ? 13.566 -5.762 -3.211 1.00 83.31 103 MET A C 1
ATOM 848 O O . MET A 1 103 ? 14.645 -5.469 -3.709 1.00 83.31 103 MET A O 1
ATOM 852 N N . TYR A 1 104 ? 12.668 -6.508 -3.857 1.00 82.31 104 TYR A N 1
ATOM 853 C CA . TYR A 1 104 ? 12.879 -7.118 -5.173 1.00 82.31 104 TYR A CA 1
ATOM 854 C C . TYR A 1 104 ? 11.682 -6.868 -6.099 1.00 82.31 104 TYR A C 1
ATOM 856 O O . TYR A 1 104 ? 10.651 -6.335 -5.679 1.00 82.31 104 TYR A O 1
ATOM 864 N N . PHE A 1 105 ? 11.814 -7.226 -7.374 1.00 85.38 105 PHE A N 1
ATOM 865 C CA . PHE A 1 105 ? 10.733 -7.137 -8.355 1.00 85.38 105 PHE A CA 1
ATOM 866 C C . PHE A 1 105 ? 9.944 -8.446 -8.435 1.00 85.38 105 PHE A C 1
ATOM 868 O O . PHE A 1 105 ? 10.516 -9.530 -8.346 1.00 85.38 105 PHE A O 1
ATOM 875 N N . SER A 1 106 ? 8.624 -8.351 -8.628 1.00 85.38 106 SER A N 1
ATOM 876 C CA . SER A 1 106 ? 7.729 -9.519 -8.743 1.00 85.38 106 SER A CA 1
ATOM 877 C C . SER A 1 106 ? 8.147 -10.477 -9.868 1.00 85.38 106 SER A C 1
ATOM 879 O O . SER A 1 106 ? 7.919 -11.682 -9.811 1.00 85.38 106 SER A O 1
ATOM 881 N N . GLU A 1 107 ? 8.803 -9.925 -10.881 1.00 85.19 107 GLU A N 1
ATOM 882 C CA . GLU A 1 107 ? 9.371 -10.584 -12.039 1.00 85.19 107 GLU A CA 1
ATOM 883 C C . GLU A 1 107 ? 10.438 -11.605 -11.638 1.00 85.19 107 GLU A C 1
ATOM 885 O O . GLU A 1 107 ? 10.448 -12.700 -12.190 1.00 85.19 107 GLU A O 1
ATOM 890 N N . ASN A 1 108 ? 11.265 -11.307 -10.629 1.00 82.75 108 ASN A N 1
ATOM 891 C CA . ASN A 1 108 ? 12.282 -12.237 -10.130 1.00 82.75 108 ASN A CA 1
ATOM 892 C C . ASN A 1 108 ? 11.623 -13.531 -9.634 1.00 82.75 108 ASN A C 1
ATOM 894 O O . ASN A 1 108 ? 12.096 -14.626 -9.920 1.00 82.75 108 ASN A O 1
ATOM 898 N N . VAL A 1 109 ? 10.483 -13.406 -8.946 1.00 83.50 109 VAL A N 1
ATOM 899 C CA . VAL A 1 109 ? 9.703 -14.554 -8.464 1.00 83.50 109 VAL A CA 1
ATOM 900 C C . VAL A 1 109 ? 9.092 -15.326 -9.631 1.00 83.50 109 VAL A C 1
ATOM 902 O O . VAL A 1 109 ? 9.098 -16.552 -9.620 1.00 83.50 109 VAL A O 1
ATOM 905 N N . PHE A 1 110 ? 8.592 -14.630 -10.656 1.00 83.56 110 PHE A N 1
ATOM 906 C CA . PHE A 1 110 ? 8.048 -15.284 -11.844 1.00 83.56 110 PHE A CA 1
ATOM 907 C C . PHE A 1 110 ? 9.111 -16.097 -12.587 1.00 83.56 110 PHE A C 1
ATOM 909 O O . PHE A 1 110 ? 8.896 -17.278 -12.846 1.00 83.56 110 PHE A O 1
ATOM 916 N N . TYR A 1 111 ? 10.257 -15.491 -12.908 1.00 81.75 111 TYR A N 1
ATOM 917 C CA . TYR A 1 111 ? 11.312 -16.166 -13.664 1.00 81.75 111 TYR A CA 1
ATOM 918 C C . TYR A 1 111 ? 11.957 -17.301 -12.862 1.00 81.75 111 TYR A C 1
ATOM 920 O O . TYR A 1 111 ? 12.173 -18.367 -13.426 1.00 81.75 111 TYR A O 1
ATOM 928 N N . ALA A 1 112 ? 12.129 -17.148 -11.544 1.00 82.06 112 ALA A N 1
ATOM 929 C CA . ALA A 1 112 ? 12.611 -18.227 -10.674 1.00 82.06 112 ALA A CA 1
ATOM 930 C C . ALA A 1 112 ? 11.650 -19.431 -10.586 1.00 82.06 112 ALA A C 1
ATOM 932 O O . ALA A 1 112 ? 12.051 -20.541 -10.227 1.00 82.06 112 ALA A O 1
ATOM 933 N N . LEU A 1 113 ? 10.361 -19.220 -10.866 1.00 82.50 113 LEU A N 1
ATOM 934 C CA . LEU A 1 113 ? 9.327 -20.253 -10.805 1.00 82.50 113 LEU A CA 1
ATOM 935 C C . LEU A 1 113 ? 8.899 -20.768 -12.181 1.00 82.50 113 LEU A C 1
ATOM 937 O O . LEU A 1 113 ? 8.200 -21.779 -12.235 1.00 82.50 113 LEU A O 1
ATOM 941 N N . LYS A 1 114 ? 9.303 -20.113 -13.274 1.00 79.69 114 LYS A N 1
ATOM 942 C CA . LYS A 1 114 ? 8.809 -20.373 -14.633 1.00 79.69 114 LYS A CA 1
ATOM 943 C C . LYS A 1 114 ? 8.975 -21.832 -15.064 1.00 79.69 114 LYS A C 1
ATOM 945 O O . LYS A 1 114 ? 8.062 -22.385 -15.668 1.00 79.69 114 LYS A O 1
ATOM 950 N N . ASP A 1 115 ? 10.094 -22.454 -14.703 1.00 80.69 115 ASP A N 1
ATOM 951 C CA . ASP A 1 115 ? 10.427 -23.823 -15.115 1.00 80.69 115 ASP A CA 1
ATOM 952 C C . ASP A 1 115 ? 9.803 -24.901 -14.210 1.00 80.69 115 ASP A C 1
ATOM 954 O O . ASP A 1 115 ? 9.948 -26.098 -14.457 1.00 80.69 115 ASP A O 1
ATOM 958 N N . LYS A 1 116 ? 9.090 -24.503 -13.146 1.00 85.69 116 LYS A N 1
ATOM 959 C CA . LYS A 1 116 ? 8.445 -25.436 -12.215 1.00 85.69 116 LYS A CA 1
ATOM 960 C C . LYS A 1 116 ? 6.995 -25.715 -12.628 1.00 85.69 116 LYS A C 1
ATOM 962 O O . LYS A 1 116 ? 6.258 -24.778 -12.933 1.00 85.69 116 LYS A O 1
ATOM 967 N N . PRO A 1 117 ? 6.511 -26.967 -12.505 1.00 79.75 117 PRO A N 1
ATOM 968 C CA . PRO A 1 117 ? 5.156 -27.353 -12.920 1.00 79.75 117 PRO A CA 1
ATOM 969 C C . PRO A 1 117 ? 4.037 -26.590 -12.188 1.00 79.75 117 PRO A C 1
ATOM 971 O O . PRO A 1 117 ? 2.974 -26.359 -12.754 1.00 79.75 117 PRO A O 1
ATOM 974 N N . TYR A 1 118 ? 4.283 -26.137 -10.954 1.00 81.25 118 TYR A N 1
ATOM 975 C CA . TYR A 1 118 ? 3.337 -25.335 -10.162 1.00 81.25 118 TYR A CA 1
ATOM 976 C C . TYR A 1 118 ? 3.692 -23.842 -10.108 1.00 81.25 118 TYR A C 1
ATOM 978 O O . TYR A 1 118 ? 3.120 -23.099 -9.310 1.00 81.25 118 TYR A O 1
ATOM 986 N N . GLY A 1 119 ? 4.638 -23.385 -10.933 1.00 81.44 119 GLY A N 1
ATOM 987 C CA . GLY A 1 119 ? 5.203 -22.040 -10.847 1.00 81.44 119 GLY A CA 1
ATOM 988 C C . GLY A 1 119 ? 4.172 -20.927 -11.005 1.00 81.44 119 GLY A C 1
ATOM 989 O O . GLY A 1 119 ? 4.155 -19.977 -10.225 1.00 81.44 119 GLY A O 1
ATOM 990 N N . MET A 1 120 ? 3.244 -21.084 -11.952 1.00 80.31 120 MET A N 1
ATOM 991 C CA . MET A 1 120 ? 2.193 -20.094 -12.198 1.00 80.31 120 MET A CA 1
ATOM 992 C C . MET A 1 120 ? 1.145 -20.052 -11.077 1.00 80.31 120 MET A C 1
ATOM 994 O O . MET A 1 120 ? 0.658 -18.978 -10.729 1.00 80.31 120 MET A O 1
ATOM 998 N N . LEU A 1 121 ? 0.835 -21.200 -10.464 1.00 83.25 121 LEU A N 1
ATOM 999 C CA . LEU A 1 121 ? -0.061 -21.266 -9.307 1.00 83.25 121 LEU A CA 1
ATOM 1000 C C . LEU A 1 121 ? 0.579 -20.570 -8.101 1.00 83.25 121 LEU A C 1
ATOM 1002 O O . LEU A 1 121 ? -0.050 -19.710 -7.492 1.00 83.25 121 LEU A O 1
ATOM 1006 N N . LEU A 1 122 ? 1.844 -20.879 -7.807 1.00 83.31 122 LEU A N 1
ATOM 1007 C CA . LEU A 1 122 ? 2.616 -20.234 -6.740 1.00 83.31 122 LEU A CA 1
ATOM 1008 C C . LEU A 1 122 ? 2.727 -18.717 -6.950 1.00 83.31 122 LEU A C 1
ATOM 1010 O O . LEU A 1 122 ? 2.537 -17.953 -6.008 1.00 83.31 122 LEU A O 1
ATOM 1014 N N . TYR A 1 123 ? 2.960 -18.273 -8.186 1.00 84.81 123 TYR A N 1
ATOM 1015 C CA . TYR A 1 123 ? 3.002 -16.852 -8.536 1.00 84.81 123 TYR A CA 1
ATOM 1016 C C . TYR A 1 123 ? 1.655 -16.148 -8.318 1.00 84.81 123 TYR A C 1
ATOM 1018 O O . TYR A 1 123 ? 1.604 -15.025 -7.813 1.00 84.81 123 TYR A O 1
ATOM 1026 N N . ASN A 1 124 ? 0.552 -16.810 -8.664 1.00 84.88 124 ASN A N 1
ATOM 1027 C CA . ASN A 1 124 ? -0.793 -16.295 -8.432 1.00 84.88 124 ASN A CA 1
ATOM 1028 C C . ASN A 1 124 ? -1.134 -16.249 -6.937 1.00 84.88 124 ASN A C 1
ATOM 1030 O O . ASN A 1 124 ? -1.688 -15.261 -6.467 1.00 84.88 124 ASN A O 1
ATOM 1034 N N . LEU A 1 125 ? -0.752 -17.279 -6.178 1.00 85.56 125 LEU A N 1
ATOM 1035 C CA . LEU A 1 125 ? -0.925 -17.321 -4.726 1.00 85.56 125 LEU A CA 1
ATOM 1036 C C . LEU A 1 125 ? -0.113 -16.222 -4.031 1.00 85.56 125 LEU A C 1
ATOM 1038 O O . LEU A 1 125 ? -0.598 -15.587 -3.100 1.00 85.56 125 LEU A O 1
ATOM 1042 N N . TYR A 1 126 ? 1.092 -15.944 -4.523 1.00 85.88 126 TYR A N 1
ATOM 1043 C CA . TYR A 1 126 ? 1.906 -14.826 -4.058 1.00 85.88 126 TYR A CA 1
ATOM 1044 C C . TYR A 1 126 ? 1.197 -13.475 -4.264 1.00 85.88 126 TYR A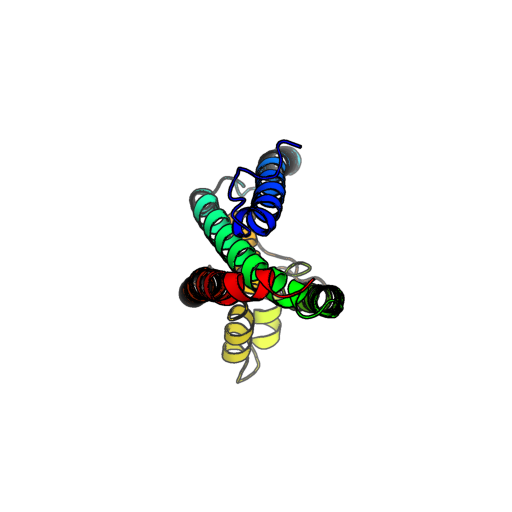 C 1
ATOM 1046 O O . TYR A 1 126 ? 1.137 -12.657 -3.347 1.00 85.88 126 TYR A O 1
ATOM 1054 N N . HIS A 1 127 ? 0.584 -13.264 -5.434 1.00 86.75 127 HIS A N 1
ATOM 1055 C CA . HIS A 1 127 ? -0.201 -12.058 -5.732 1.00 86.75 127 HIS A CA 1
ATOM 1056 C C . HIS A 1 127 ? -1.594 -12.039 -5.087 1.00 86.75 127 HIS A C 1
ATOM 1058 O O . HIS A 1 127 ? -2.259 -11.007 -5.130 1.00 86.75 127 HIS A O 1
ATOM 1064 N N . ALA A 1 128 ? -2.032 -13.129 -4.451 1.00 86.38 128 ALA A N 1
ATOM 1065 C CA . ALA A 1 128 ? -3.247 -13.122 -3.640 1.00 86.38 128 ALA A CA 1
ATOM 1066 C C . ALA A 1 128 ? -3.074 -12.282 -2.363 1.00 86.38 128 ALA A C 1
ATOM 1068 O O . ALA A 1 128 ? -4.061 -11.822 -1.789 1.00 86.38 128 ALA A O 1
ATOM 1069 N N . ASN A 1 129 ? -1.831 -12.041 -1.925 1.00 90.69 129 ASN A N 1
ATOM 1070 C CA . ASN A 1 129 ? -1.548 -11.061 -0.886 1.00 90.69 129 ASN A CA 1
ATOM 1071 C C . ASN A 1 129 ? -1.814 -9.640 -1.432 1.00 90.69 129 ASN A C 1
ATOM 1073 O O . ASN A 1 129 ? -1.079 -9.184 -2.317 1.00 90.69 129 ASN A O 1
ATOM 1077 N N . PRO A 1 130 ? -2.798 -8.898 -0.882 1.00 89.19 130 PRO A N 1
ATOM 1078 C CA . PRO A 1 130 ? -3.173 -7.587 -1.405 1.00 89.19 130 PRO A CA 1
ATOM 1079 C C . PRO A 1 130 ? -2.019 -6.578 -1.340 1.00 89.19 130 PRO A C 1
ATOM 1081 O O . PRO A 1 130 ? -1.879 -5.749 -2.236 1.00 89.19 130 PRO A O 1
ATOM 1084 N N . MET A 1 131 ? -1.136 -6.679 -0.338 1.00 89.62 131 MET A N 1
ATOM 1085 C CA . MET A 1 131 ? 0.046 -5.817 -0.244 1.00 89.62 131 MET A CA 1
ATOM 1086 C C . MET A 1 131 ? 1.072 -6.137 -1.333 1.00 89.62 131 MET A C 1
ATOM 1088 O O . MET A 1 131 ? 1.655 -5.221 -1.910 1.00 89.62 131 MET A O 1
ATOM 1092 N N . ALA A 1 132 ? 1.267 -7.417 -1.663 1.00 90.31 132 ALA A N 1
ATOM 1093 C CA . ALA A 1 132 ? 2.203 -7.817 -2.712 1.00 90.31 132 ALA A CA 1
ATOM 1094 C C . ALA A 1 132 ? 1.753 -7.300 -4.085 1.00 90.31 132 ALA A C 1
ATOM 1096 O O . ALA A 1 132 ? 2.557 -6.747 -4.844 1.00 90.31 132 ALA A O 1
ATOM 1097 N N . MET A 1 133 ? 0.454 -7.416 -4.374 1.00 91.19 133 MET A N 1
ATOM 1098 C CA . MET A 1 133 ? -0.122 -6.904 -5.611 1.00 91.19 133 MET A CA 1
ATOM 1099 C C . MET A 1 133 ? -0.098 -5.373 -5.671 1.00 91.19 133 MET A C 1
ATOM 1101 O O . MET A 1 133 ? 0.263 -4.819 -6.707 1.00 91.19 133 MET A O 1
ATOM 1105 N N . LEU A 1 134 ? -0.410 -4.677 -4.571 1.00 91.81 134 LEU A N 1
ATOM 1106 C CA . LEU A 1 134 ? -0.357 -3.212 -4.521 1.00 91.81 134 LEU A CA 1
ATOM 1107 C C . LEU A 1 134 ? 1.057 -2.674 -4.738 1.00 91.81 134 LEU A C 1
ATOM 1109 O O . LEU A 1 134 ? 1.239 -1.786 -5.565 1.00 91.81 134 LEU A O 1
ATOM 1113 N N . VAL A 1 135 ? 2.069 -3.225 -4.061 1.00 91.69 135 VAL A N 1
ATOM 1114 C CA . VAL A 1 135 ? 3.471 -2.806 -4.243 1.00 91.69 135 VAL A CA 1
ATOM 1115 C C . VAL A 1 135 ? 3.921 -3.027 -5.686 1.00 91.69 135 VAL A C 1
ATOM 1117 O O . VAL A 1 135 ? 4.515 -2.139 -6.298 1.00 91.69 135 VAL A O 1
ATOM 1120 N N . THR A 1 136 ? 3.575 -4.178 -6.264 1.00 90.31 136 THR A N 1
ATOM 1121 C CA . THR A 1 136 ? 3.840 -4.469 -7.678 1.00 90.31 136 THR A CA 1
ATOM 1122 C C . THR A 1 136 ? 3.138 -3.463 -8.589 1.00 90.31 136 THR A C 1
ATOM 1124 O O . THR A 1 136 ? 3.735 -2.972 -9.548 1.00 90.31 136 THR A O 1
ATOM 1127 N N . ALA A 1 137 ? 1.896 -3.094 -8.266 1.00 90.50 137 ALA A N 1
ATOM 1128 C CA . ALA A 1 137 ? 1.134 -2.124 -9.033 1.00 90.50 137 ALA A CA 1
ATOM 1129 C C . ALA A 1 137 ? 1.731 -0.711 -8.967 1.00 90.50 137 ALA A C 1
ATOM 1131 O O . ALA A 1 137 ? 1.842 -0.058 -10.006 1.00 90.50 137 ALA A O 1
ATOM 1132 N N . TYR A 1 138 ? 2.188 -0.265 -7.791 1.00 89.94 138 TYR A N 1
ATOM 1133 C CA . TYR A 1 138 ? 2.921 0.995 -7.637 1.00 89.94 138 TYR A CA 1
ATOM 1134 C C . TYR A 1 138 ? 4.212 0.989 -8.453 1.00 89.94 138 TYR A C 1
ATOM 1136 O O . TYR A 1 138 ? 4.426 1.908 -9.240 1.00 89.94 138 TYR A O 1
ATOM 1144 N N . LYS A 1 139 ? 5.032 -0.067 -8.347 1.00 87.38 139 LYS A N 1
ATOM 1145 C CA . LYS A 1 139 ? 6.282 -0.194 -9.114 1.00 87.38 139 LYS A CA 1
ATOM 1146 C C . LYS A 1 139 ? 6.029 -0.117 -10.620 1.00 87.38 139 LYS A C 1
ATOM 1148 O O . LYS A 1 139 ? 6.654 0.688 -11.293 1.00 87.38 139 LYS A O 1
ATOM 1153 N N . LYS A 1 140 ? 5.065 -0.877 -11.146 1.00 86.25 140 LYS A N 1
ATOM 1154 C CA . LYS A 1 140 ? 4.729 -0.898 -12.586 1.00 86.25 140 LYS A CA 1
ATOM 1155 C C . LYS A 1 140 ? 4.086 0.392 -13.108 1.00 86.25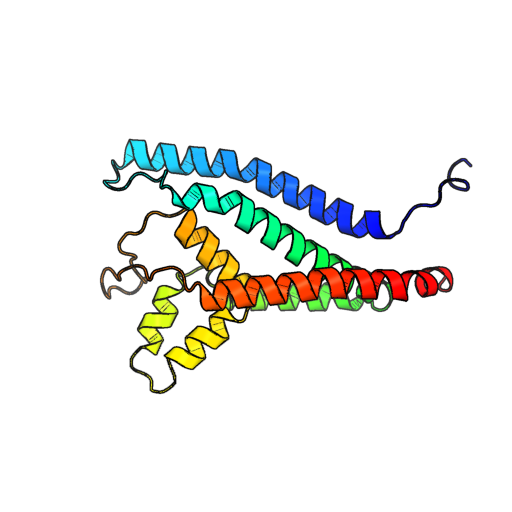 140 LYS A C 1
ATOM 1157 O O . LYS A 1 140 ? 4.046 0.604 -14.322 1.00 86.25 140 LYS A O 1
ATOM 1162 N N . THR A 1 141 ? 3.529 1.206 -12.213 1.00 86.62 141 THR A N 1
ATOM 1163 C CA . THR A 1 141 ? 2.892 2.488 -12.544 1.00 86.62 141 THR A CA 1
ATOM 1164 C C . THR A 1 141 ? 3.885 3.647 -12.495 1.00 86.62 141 THR A C 1
ATOM 1166 O O . THR A 1 141 ? 3.822 4.534 -13.342 1.00 86.62 141 THR A O 1
ATOM 1169 N N . LEU A 1 142 ? 4.784 3.639 -11.507 1.00 83.19 142 LEU A N 1
ATOM 1170 C CA . LEU A 1 142 ? 5.735 4.717 -11.233 1.00 83.19 142 LEU A CA 1
ATOM 1171 C C . LEU A 1 142 ? 7.083 4.535 -11.933 1.00 83.19 142 LEU A C 1
ATOM 1173 O O . LEU A 1 142 ? 7.742 5.525 -12.235 1.00 83.19 142 LEU A O 1
ATOM 1177 N N . VAL A 1 143 ? 7.498 3.290 -12.171 1.00 79.19 143 VAL A N 1
ATOM 1178 C CA . VAL A 1 143 ? 8.769 2.965 -12.823 1.00 79.19 143 VAL A CA 1
ATOM 1179 C C . VAL A 1 143 ? 8.495 2.618 -14.289 1.00 79.19 143 VAL A C 1
ATOM 1181 O O . VAL A 1 143 ? 7.622 1.783 -14.560 1.00 79.19 143 VAL A O 1
ATOM 1184 N N . PRO A 1 144 ? 9.204 3.243 -15.249 1.00 70.44 144 PRO A N 1
ATOM 1185 C CA . PRO A 1 144 ? 9.047 2.925 -16.663 1.00 70.44 144 PRO A CA 1
ATOM 1186 C C . PRO A 1 144 ? 9.337 1.445 -16.933 1.00 70.44 144 PRO A C 1
ATOM 1188 O O . PRO A 1 144 ? 10.207 0.846 -16.299 1.00 70.44 144 PRO A O 1
ATOM 1191 N N . MET A 1 145 ? 8.613 0.853 -17.893 1.00 65.50 145 MET A N 1
ATOM 1192 C CA . MET A 1 145 ? 8.867 -0.534 -18.291 1.00 65.50 145 MET A CA 1
ATOM 1193 C C . MET A 1 145 ? 10.181 -0.615 -19.043 1.00 65.50 145 MET A C 1
ATOM 1195 O O . MET A 1 145 ? 10.246 -0.328 -20.235 1.00 65.50 145 MET A O 1
ATOM 1199 N N . GLY A 1 146 ? 11.216 -0.994 -18.312 1.00 68.06 146 GLY A N 1
ATOM 1200 C CA . GLY A 1 146 ? 12.523 -1.290 -18.849 1.00 68.06 146 GLY A CA 1
ATOM 1201 C C . GLY A 1 146 ? 12.883 -2.749 -18.634 1.00 68.06 146 GLY A C 1
ATOM 1202 O O . GLY A 1 146 ? 12.063 -3.612 -18.305 1.00 68.06 146 GLY A O 1
ATOM 1203 N N . LYS A 1 147 ? 14.166 -3.001 -18.815 1.00 69.44 147 LYS A N 1
ATOM 1204 C CA . LYS A 1 147 ? 14.803 -4.222 -18.370 1.00 69.44 147 LYS A CA 1
ATOM 1205 C C . LYS A 1 147 ? 15.265 -4.036 -16.927 1.00 69.44 147 LYS A C 1
ATOM 1207 O O . LYS A 1 147 ? 15.844 -3.004 -16.603 1.00 69.44 147 LYS A O 1
ATOM 1212 N N . ILE A 1 148 ? 15.002 -5.020 -16.080 1.00 70.06 148 ILE A N 1
ATOM 1213 C CA . ILE A 1 148 ? 15.423 -5.025 -14.679 1.00 70.06 148 ILE A CA 1
ATOM 1214 C C . ILE A 1 148 ? 16.623 -5.955 -14.555 1.00 70.06 148 ILE A C 1
ATOM 1216 O O . ILE A 1 148 ? 16.614 -7.041 -15.125 1.00 70.06 148 ILE A O 1
ATOM 1220 N N . ASP A 1 149 ? 17.642 -5.547 -13.808 1.00 71.62 149 ASP A N 1
ATOM 1221 C CA . ASP A 1 149 ? 18.665 -6.477 -13.333 1.00 71.62 149 ASP A CA 1
ATOM 1222 C C . ASP A 1 149 ? 18.114 -7.188 -12.082 1.00 71.62 149 ASP A C 1
ATOM 1224 O O . ASP A 1 149 ? 17.827 -6.516 -11.084 1.00 71.62 149 ASP A O 1
ATOM 1228 N N . PRO A 1 150 ? 17.894 -8.515 -12.117 1.00 66.25 150 PRO A N 1
ATOM 1229 C CA . PRO A 1 150 ? 17.364 -9.250 -10.975 1.00 66.25 150 PRO A CA 1
ATOM 1230 C C . PRO A 1 150 ? 18.357 -9.318 -9.803 1.00 66.25 150 PRO A C 1
ATOM 1232 O O . PRO A 1 150 ? 17.953 -9.706 -8.705 1.00 66.25 150 PRO A O 1
ATOM 1235 N N . GLY A 1 151 ? 19.612 -8.900 -10.012 1.00 63.31 151 GLY A N 1
ATOM 1236 C CA . GLY A 1 151 ? 20.723 -9.121 -9.100 1.00 63.31 151 GLY A CA 1
ATOM 1237 C C . GLY A 1 151 ? 21.245 -10.551 -9.243 1.00 63.31 151 GLY A C 1
ATOM 1238 O O . GLY A 1 151 ? 20.469 -11.500 -9.310 1.00 63.31 151 GLY A O 1
ATOM 1239 N N . GLY A 1 152 ? 22.569 -10.714 -9.297 1.00 61.66 152 GLY A N 1
ATOM 1240 C CA . GLY A 1 152 ? 23.211 -12.033 -9.423 1.00 61.66 152 GLY A CA 1
ATOM 1241 C C . GLY A 1 152 ? 23.869 -12.328 -10.775 1.00 61.66 152 GLY A C 1
ATOM 1242 O O . GLY A 1 152 ? 24.346 -13.438 -10.973 1.00 61.66 152 GLY A O 1
ATOM 1243 N N . GLY A 1 153 ? 23.953 -11.353 -11.688 1.00 61.16 153 GLY A N 1
ATOM 1244 C CA . GLY A 1 153 ? 24.741 -11.476 -12.925 1.00 61.16 153 GLY A CA 1
ATOM 1245 C C . GLY A 1 153 ? 24.046 -12.198 -14.088 1.00 61.16 153 GLY A C 1
ATOM 1246 O O . GLY A 1 153 ? 24.659 -12.366 -15.137 1.00 61.16 153 GLY A O 1
ATOM 1247 N N . GLU A 1 154 ? 22.769 -12.569 -13.951 1.00 59.16 154 GLU A N 1
ATOM 1248 C CA . GLU A 1 154 ? 21.990 -13.289 -14.981 1.00 59.16 154 GLU A CA 1
ATOM 1249 C C . GLU A 1 154 ? 21.451 -12.393 -16.117 1.00 59.16 154 GLU A C 1
ATOM 1251 O O . GLU A 1 154 ? 20.668 -12.822 -16.965 1.00 59.16 154 GLU A O 1
ATOM 1256 N N . GLY A 1 155 ? 21.913 -11.145 -16.186 1.00 64.50 155 GLY A N 1
ATOM 1257 C CA . GLY A 1 155 ? 21.515 -10.198 -17.215 1.00 64.50 155 GLY A CA 1
ATOM 1258 C C . GLY A 1 155 ? 20.119 -9.615 -17.001 1.00 64.50 155 GLY A C 1
ATOM 1259 O O . GLY A 1 155 ? 19.440 -9.812 -15.999 1.00 64.50 155 GLY A O 1
ATOM 1260 N N . LEU A 1 156 ? 19.715 -8.808 -17.970 1.00 74.50 156 LEU A N 1
ATOM 1261 C CA . LEU A 1 156 ? 18.555 -7.936 -17.894 1.00 74.50 156 LEU A CA 1
ATOM 1262 C C . LEU A 1 156 ? 17.242 -8.672 -18.240 1.00 74.50 156 LEU A C 1
ATOM 1264 O O . LEU A 1 156 ? 17.019 -9.017 -19.404 1.00 74.50 156 LEU A O 1
ATOM 1268 N N . ILE A 1 157 ? 16.339 -8.844 -17.268 1.00 76.19 157 ILE A N 1
ATOM 1269 C CA . ILE A 1 157 ? 15.022 -9.477 -17.456 1.00 76.19 157 ILE A CA 1
ATOM 1270 C C . ILE A 1 157 ? 13.939 -8.465 -17.874 1.00 76.19 157 ILE A C 1
ATOM 1272 O O . ILE A 1 157 ? 13.927 -7.327 -17.396 1.00 76.19 157 ILE A O 1
ATOM 1276 N N . PRO A 1 158 ? 12.991 -8.842 -18.755 1.00 76.00 158 PRO A N 1
ATOM 1277 C CA . PRO A 1 158 ? 11.911 -7.948 -19.150 1.00 76.00 158 PRO A CA 1
ATOM 1278 C C . PRO A 1 158 ? 10.805 -7.879 -18.088 1.00 76.00 158 PRO A C 1
ATOM 1280 O O . PRO A 1 158 ? 10.393 -8.902 -17.530 1.00 76.00 158 PRO A O 1
ATOM 1283 N N . MET A 1 159 ? 10.289 -6.666 -17.860 1.00 74.50 159 MET A N 1
ATOM 1284 C CA . MET A 1 159 ? 9.129 -6.423 -16.997 1.00 74.50 159 MET A CA 1
ATOM 1285 C C . MET A 1 159 ? 7.863 -7.092 -17.532 1.00 74.50 159 MET A C 1
ATOM 1287 O O . MET A 1 159 ? 7.538 -6.985 -18.715 1.00 74.50 159 MET A O 1
ATOM 1291 N N . LEU A 1 160 ? 7.112 -7.744 -16.643 1.00 78.62 160 LEU A N 1
ATOM 1292 C CA . LEU A 1 160 ? 5.835 -8.362 -16.991 1.00 78.62 160 LEU A CA 1
ATOM 1293 C C . LEU A 1 160 ? 4.714 -7.315 -16.963 1.00 78.62 160 LEU A C 1
ATOM 1295 O O . LEU A 1 160 ? 4.717 -6.428 -16.100 1.00 78.62 160 LEU A O 1
ATOM 1299 N N . PRO A 1 161 ? 3.693 -7.430 -17.830 1.00 80.06 161 PRO A N 1
ATOM 1300 C CA . PRO A 1 161 ? 2.523 -6.562 -17.760 1.00 80.06 161 PRO A CA 1
ATOM 1301 C C . PRO A 1 161 ? 1.778 -6.712 -16.423 1.00 80.06 161 PRO A C 1
ATOM 1303 O O . PRO A 1 161 ? 2.020 -7.631 -15.633 1.00 80.06 161 PRO A O 1
ATOM 1306 N N . MET A 1 162 ? 0.873 -5.774 -16.140 1.00 80.38 162 MET A N 1
ATOM 1307 C CA . MET A 1 162 ? 0.023 -5.846 -14.951 1.00 80.38 162 MET A CA 1
ATOM 1308 C C . MET A 1 162 ? -0.902 -7.063 -15.032 1.00 80.38 162 MET A C 1
ATOM 1310 O O . MET A 1 162 ? -1.604 -7.250 -16.026 1.00 80.38 162 MET A O 1
ATOM 1314 N N . ASN A 1 163 ? -0.946 -7.861 -13.965 1.00 84.50 163 ASN A N 1
ATOM 1315 C CA . ASN A 1 163 ? -1.883 -8.973 -13.856 1.00 84.50 163 ASN A CA 1
ATOM 1316 C C . ASN A 1 163 ? -3.259 -8.452 -13.397 1.00 84.50 163 ASN A C 1
ATOM 1318 O O . ASN A 1 163 ? -3.567 -8.423 -12.206 1.00 84.50 163 ASN A O 1
ATOM 1322 N N . TRP A 1 164 ? -4.069 -7.984 -14.350 1.00 85.81 164 TRP A N 1
ATOM 1323 C CA . TRP A 1 164 ? -5.389 -7.390 -14.095 1.00 85.81 164 TRP A CA 1
ATOM 1324 C C . TRP A 1 164 ? -6.361 -8.296 -13.312 1.00 85.81 164 TRP A C 1
ATOM 1326 O O . TRP A 1 164 ? -7.025 -7.779 -12.413 1.00 85.81 164 TRP A O 1
ATOM 1336 N N . PRO A 1 165 ? -6.427 -9.623 -13.553 1.00 87.75 165 PRO A N 1
ATOM 1337 C CA . PRO A 1 165 ? -7.234 -10.525 -12.728 1.00 87.75 165 PRO A CA 1
ATOM 1338 C C . PRO A 1 165 ? -6.868 -10.489 -11.239 1.00 87.75 165 PRO A C 1
ATOM 1340 O O . PRO A 1 165 ? -7.742 -10.318 -10.391 1.00 87.75 165 PRO A O 1
ATOM 1343 N N . MET A 1 166 ? -5.576 -10.582 -10.910 1.00 86.38 166 MET A N 1
ATOM 1344 C CA . MET A 1 166 ? -5.110 -10.552 -9.514 1.00 86.38 166 MET A CA 1
ATOM 1345 C C . MET A 1 166 ? -5.301 -9.180 -8.870 1.00 86.38 166 MET A C 1
ATOM 1347 O O . MET A 1 166 ? -5.569 -9.076 -7.671 1.00 86.38 166 MET A O 1
ATOM 1351 N N . PHE A 1 167 ? -5.241 -8.118 -9.675 1.00 90.00 167 PHE A N 1
ATOM 1352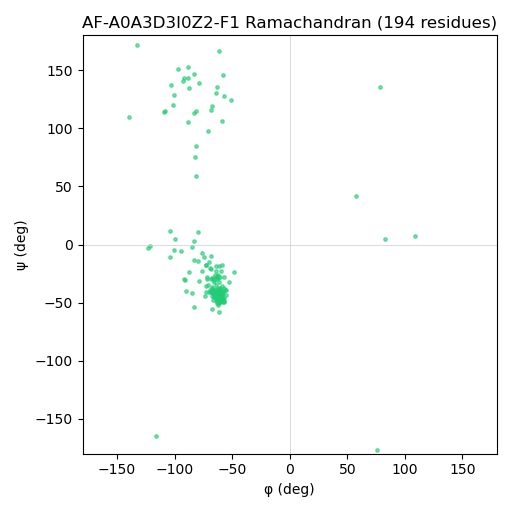 C CA . PHE A 1 167 ? -5.598 -6.783 -9.219 1.00 90.00 167 PHE A CA 1
ATOM 1353 C C . PHE A 1 167 ? -7.078 -6.713 -8.824 1.00 90.00 167 PHE A C 1
ATOM 1355 O O . PHE A 1 167 ? -7.404 -6.210 -7.753 1.00 90.00 167 PHE A O 1
ATOM 1362 N N . GLY A 1 168 ? -7.972 -7.283 -9.638 1.00 90.75 168 GLY A N 1
ATOM 1363 C CA . GLY A 1 168 ? -9.399 -7.379 -9.320 1.00 90.75 168 GLY A CA 1
ATOM 1364 C C . GLY A 1 168 ? -9.665 -8.152 -8.025 1.00 90.75 168 GLY A C 1
ATOM 1365 O O . GLY A 1 168 ? -10.426 -7.689 -7.176 1.00 90.75 168 GLY A O 1
ATOM 1366 N N . VAL A 1 169 ? -8.971 -9.277 -7.821 1.00 91.44 169 VAL A N 1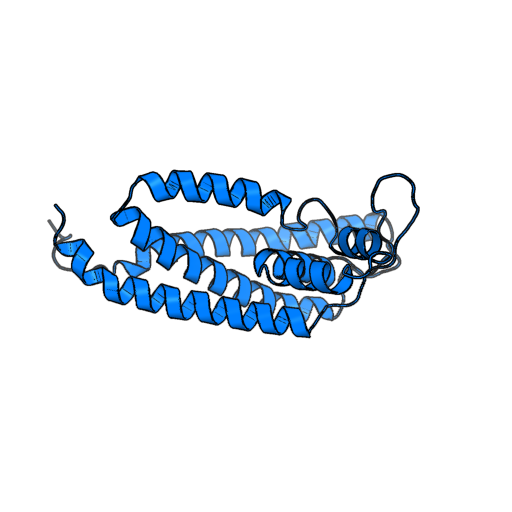
ATOM 1367 C CA . VAL A 1 169 ? -9.023 -10.038 -6.558 1.00 91.44 169 VAL A CA 1
ATOM 1368 C C . VAL A 1 169 ? -8.554 -9.178 -5.380 1.00 91.44 169 VAL A C 1
ATOM 1370 O O . VAL A 1 169 ? -9.208 -9.144 -4.341 1.00 91.44 169 VAL A O 1
ATOM 1373 N N . THR A 1 170 ? -7.475 -8.415 -5.551 1.00 92.69 170 THR A N 1
ATOM 1374 C CA . THR A 1 170 ? -6.952 -7.501 -4.522 1.00 92.69 170 THR A CA 1
ATOM 1375 C C . THR A 1 170 ? -7.950 -6.405 -4.153 1.00 92.69 170 THR A C 1
ATOM 1377 O O . THR A 1 170 ? -8.112 -6.088 -2.972 1.00 92.69 170 THR A O 1
ATOM 1380 N N . VAL A 1 171 ? -8.657 -5.846 -5.138 1.00 93.12 171 VAL A N 1
ATOM 1381 C CA . VAL A 1 171 ? -9.730 -4.872 -4.900 1.00 93.12 171 VAL A CA 1
ATOM 1382 C C . VAL A 1 171 ? -10.867 -5.521 -4.113 1.00 93.12 171 VAL A C 1
ATOM 1384 O O . VAL A 1 171 ? -11.299 -4.962 -3.108 1.00 93.12 171 VAL A O 1
ATOM 1387 N N . ALA A 1 172 ? -11.307 -6.720 -4.502 1.00 93.88 172 ALA A N 1
ATOM 1388 C CA . ALA A 1 172 ? -12.361 -7.444 -3.792 1.00 93.88 172 ALA A CA 1
ATOM 1389 C C . ALA A 1 172 ? -11.979 -7.742 -2.331 1.00 93.88 172 ALA A C 1
ATOM 1391 O O . ALA A 1 172 ? -12.772 -7.493 -1.423 1.00 93.88 172 ALA A O 1
ATOM 1392 N N . ILE A 1 173 ? -10.743 -8.197 -2.094 1.00 93.25 173 ILE A N 1
ATOM 1393 C CA . ILE A 1 173 ? -10.200 -8.418 -0.749 1.00 93.25 173 ILE A CA 1
ATOM 1394 C C . ILE A 1 173 ? -10.194 -7.103 0.035 1.00 93.25 173 ILE A C 1
ATOM 1396 O O . ILE A 1 173 ? -10.696 -7.053 1.153 1.00 93.25 173 ILE A O 1
ATOM 1400 N N . THR A 1 174 ? -9.691 -6.019 -0.554 1.00 94.12 174 THR A N 1
ATOM 1401 C CA . THR A 1 174 ? -9.656 -4.701 0.096 1.00 94.12 174 THR A CA 1
ATOM 1402 C C . THR A 1 174 ? -11.045 -4.229 0.516 1.00 94.12 174 THR A C 1
ATOM 1404 O O . THR A 1 174 ? -11.227 -3.792 1.651 1.00 94.12 174 THR A O 1
ATOM 1407 N N . LEU A 1 175 ? -12.040 -4.358 -0.364 1.00 94.25 175 LEU A N 1
ATOM 1408 C CA . LEU A 1 175 ? -13.423 -4.008 -0.047 1.00 94.25 175 LEU A CA 1
ATOM 1409 C C . LEU A 1 175 ? -13.967 -4.875 1.093 1.00 94.25 175 LEU A C 1
ATOM 1411 O O . LEU A 1 175 ? -14.572 -4.345 2.025 1.00 94.25 175 LEU A O 1
ATOM 1415 N N . ALA A 1 176 ? -13.703 -6.184 1.070 1.00 94.00 176 ALA A N 1
ATOM 1416 C CA . ALA A 1 176 ? -14.107 -7.093 2.139 1.00 94.00 176 ALA A CA 1
ATOM 1417 C C . ALA A 1 176 ? -13.478 -6.713 3.491 1.00 94.00 176 ALA A C 1
ATOM 1419 O O . ALA A 1 176 ? -14.181 -6.674 4.500 1.00 94.00 176 ALA A O 1
ATOM 1420 N N . PHE A 1 177 ? -12.187 -6.367 3.519 1.00 93.00 177 PHE A N 1
ATOM 1421 C CA . PHE A 1 177 ? -11.503 -5.901 4.729 1.00 93.00 177 PHE A CA 1
ATOM 1422 C C . PHE A 1 177 ? -12.027 -4.549 5.216 1.00 93.00 177 PHE A C 1
ATOM 1424 O O . PHE A 1 177 ? -12.184 -4.358 6.419 1.00 93.00 177 PHE A O 1
ATOM 1431 N N . PHE A 1 178 ? -12.328 -3.619 4.310 1.00 93.31 178 PHE A N 1
ATOM 1432 C CA . PHE A 1 178 ? -12.849 -2.304 4.671 1.00 93.31 178 PHE A CA 1
ATOM 1433 C C . PHE A 1 178 ? -14.256 -2.395 5.273 1.00 93.31 178 PHE A C 1
ATOM 1435 O O . PHE A 1 178 ? -14.472 -1.968 6.408 1.00 93.31 178 PHE A O 1
ATOM 1442 N N . PHE A 1 179 ? -15.202 -3.013 4.559 1.00 93.06 179 PHE A N 1
ATOM 1443 C CA . PHE A 1 179 ? -16.576 -3.162 5.044 1.00 93.06 179 PHE A CA 1
ATOM 1444 C C . PHE A 1 179 ? -16.662 -4.114 6.238 1.00 93.06 179 PHE A C 1
ATOM 1446 O O . PHE A 1 179 ? -17.363 -3.822 7.206 1.00 93.06 179 PHE A O 1
ATOM 1453 N N . GLY A 1 180 ? -15.926 -5.227 6.203 1.00 91.06 180 GLY A N 1
ATOM 1454 C CA . GLY A 1 180 ? -15.863 -6.189 7.300 1.00 91.06 180 GLY A CA 1
ATOM 1455 C C . GLY A 1 180 ? -15.232 -5.592 8.555 1.00 91.06 180 GLY A C 1
ATOM 1456 O O . GLY A 1 180 ? -15.786 -5.737 9.644 1.00 91.06 180 GLY A O 1
ATOM 1457 N N . GLY A 1 181 ? -14.125 -4.861 8.408 1.00 89.75 181 GLY A N 1
ATOM 1458 C CA . GLY A 1 181 ? -13.455 -4.176 9.510 1.00 89.75 181 GLY A CA 1
ATOM 1459 C C . GLY A 1 181 ? -14.317 -3.085 10.133 1.00 89.75 181 GLY A C 1
ATOM 1460 O O . GLY A 1 181 ? -14.461 -3.042 11.355 1.00 89.75 181 GLY A O 1
ATOM 1461 N N . TYR A 1 182 ? -14.974 -2.269 9.306 1.00 90.06 182 TYR A N 1
ATOM 1462 C CA . TYR A 1 182 ? -15.926 -1.265 9.778 1.00 90.06 182 TYR A CA 1
ATOM 1463 C C . TYR A 1 182 ? -17.120 -1.901 10.511 1.00 90.06 182 TYR A C 1
ATOM 1465 O O . TYR A 1 182 ? -17.471 -1.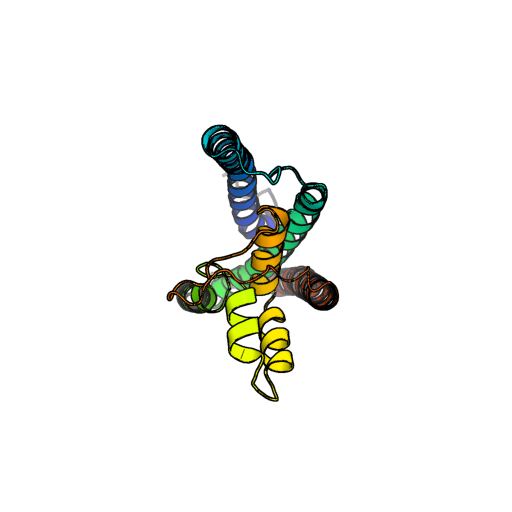486 11.617 1.00 90.06 182 TYR A O 1
ATOM 1473 N N . ALA A 1 183 ? -17.717 -2.958 9.948 1.00 88.44 183 ALA A N 1
ATOM 1474 C CA . ALA A 1 183 ? -18.837 -3.664 10.567 1.00 88.44 183 ALA A CA 1
ATOM 1475 C C . ALA A 1 183 ? -18.449 -4.322 11.902 1.00 88.44 183 ALA A C 1
ATOM 1477 O O . ALA A 1 183 ? -19.212 -4.250 12.869 1.00 88.44 183 ALA A O 1
ATOM 1478 N N . LEU A 1 184 ? -17.263 -4.935 11.978 1.00 87.12 184 LEU A N 1
ATOM 1479 C CA . LEU A 1 184 ? -16.719 -5.517 13.204 1.00 87.12 184 LEU A CA 1
ATOM 1480 C C . LEU A 1 184 ? -16.528 -4.440 14.280 1.00 87.12 184 LEU A C 1
ATOM 1482 O O . LEU A 1 184 ? -17.009 -4.602 15.401 1.00 87.12 184 LEU A O 1
ATOM 1486 N N . PHE A 1 185 ? -15.885 -3.323 13.933 1.00 86.44 185 PHE A N 1
ATOM 1487 C CA . PHE A 1 185 ? -15.654 -2.212 14.855 1.00 86.44 185 PHE A CA 1
ATOM 1488 C C . PHE A 1 185 ? -16.977 -1.655 15.396 1.00 86.44 185 PHE A C 1
ATOM 1490 O O . PHE A 1 185 ? -17.154 -1.505 16.607 1.00 86.44 185 PHE A O 1
ATOM 1497 N N . ASN A 1 186 ? -17.952 -1.440 14.510 1.00 84.94 186 ASN A N 1
ATOM 1498 C CA . ASN A 1 186 ? -19.269 -0.925 14.868 1.00 84.94 186 ASN A CA 1
ATOM 1499 C C . ASN A 1 186 ? -20.071 -1.897 15.756 1.00 84.94 186 ASN A C 1
ATOM 1501 O O . ASN A 1 186 ? -20.856 -1.464 16.598 1.00 84.94 186 ASN A O 1
ATOM 1505 N N . ARG A 1 187 ? -19.865 -3.214 15.617 1.00 83.06 187 ARG A N 1
ATOM 1506 C CA . ARG A 1 187 ? -20.448 -4.218 16.522 1.00 83.06 187 ARG A CA 1
ATOM 1507 C C . ARG A 1 187 ? -19.771 -4.222 17.891 1.00 83.06 187 ARG A C 1
ATOM 1509 O O . ARG A 1 187 ? -20.458 -4.322 18.905 1.00 83.06 187 ARG A O 1
ATOM 1516 N N . MET A 1 188 ? -18.445 -4.094 17.940 1.00 79.81 188 MET A N 1
ATOM 1517 C CA . MET A 1 188 ? -17.684 -4.162 19.195 1.00 79.81 188 MET A CA 1
ATOM 1518 C C . MET A 1 188 ? -17.711 -2.859 20.004 1.00 79.81 188 MET A C 1
ATOM 1520 O O . MET A 1 188 ? -17.433 -2.894 21.202 1.00 79.81 188 MET A O 1
ATOM 1524 N N . LYS A 1 189 ? -18.147 -1.740 19.405 1.00 70.50 189 LYS A N 1
ATOM 1525 C CA . LYS A 1 189 ? -18.204 -0.424 20.062 1.00 70.50 189 LYS A CA 1
ATOM 1526 C C . LYS A 1 189 ? -18.942 -0.403 21.403 1.00 70.50 189 LYS A C 1
ATOM 1528 O O . LYS A 1 189 ? -18.571 0.363 22.288 1.00 70.50 189 LYS A O 1
ATOM 1533 N N . TRP A 1 190 ? -19.962 -1.249 21.553 1.00 60.84 190 TRP A N 1
ATOM 1534 C CA . TRP A 1 190 ? -20.784 -1.337 22.761 1.00 60.84 190 TRP A CA 1
ATOM 1535 C C . TRP A 1 190 ? -20.041 -1.996 23.928 1.00 60.84 190 TRP A C 1
ATOM 1537 O O . TRP A 1 190 ? -20.138 -1.531 25.057 1.00 60.84 190 TRP A O 1
ATOM 1547 N N . ARG A 1 191 ? -19.198 -2.996 23.645 1.00 62.94 191 ARG A N 1
ATOM 1548 C CA . ARG A 1 191 ? -18.386 -3.690 24.660 1.00 62.94 191 ARG A CA 1
ATOM 1549 C C . ARG A 1 191 ? -17.226 -2.847 25.190 1.00 62.94 191 ARG A C 1
ATOM 1551 O O . ARG A 1 191 ? -16.692 -3.145 26.251 1.00 62.94 191 ARG A O 1
ATOM 1558 N N . PHE A 1 192 ? -16.844 -1.781 24.486 1.00 60.62 192 PHE A N 1
ATOM 1559 C CA . PHE A 1 192 ? -15.802 -0.860 24.945 1.00 60.62 192 PHE A CA 1
ATOM 1560 C C . PHE A 1 192 ? -16.262 0.075 26.078 1.00 60.62 192 PHE A C 1
ATOM 1562 O O . PHE A 1 192 ? -15.452 0.840 26.595 1.00 60.62 192 PHE A O 1
ATOM 1569 N N . VAL A 1 193 ? -17.560 0.129 26.392 1.00 57.06 193 VAL A N 1
ATOM 1570 C CA . VAL A 1 193 ? -18.107 0.992 27.457 1.00 57.06 193 VAL A CA 1
ATOM 1571 C C . VAL A 1 193 ? -18.061 0.290 28.820 1.00 57.06 193 VAL A C 1
ATOM 1573 O O . VAL A 1 193 ? -18.035 0.956 29.846 1.00 57.06 193 VAL A O 1
ATOM 1576 N N . GLU A 1 194 ? -18.027 -1.042 28.832 1.00 53.34 194 GLU A N 1
ATOM 1577 C CA . GLU A 1 194 ? -18.232 -1.861 30.034 1.00 53.34 194 GLU A CA 1
ATOM 1578 C C . GLU A 1 194 ? -16.935 -2.261 30.752 1.00 53.34 194 GLU A C 1
ATOM 1580 O O . GLU A 1 194 ? -16.996 -2.857 31.825 1.00 53.34 194 GLU A O 1
ATOM 1585 N N . ARG A 1 195 ? -15.759 -1.955 30.187 1.00 51.84 195 ARG A N 1
ATOM 1586 C CA . ARG A 1 195 ? -14.469 -2.235 30.834 1.00 51.84 195 ARG A CA 1
ATOM 1587 C C . ARG A 1 195 ? -13.906 -0.951 31.466 1.00 51.84 195 ARG A C 1
ATOM 1589 O O . ARG A 1 195 ? -13.747 0.018 30.720 1.00 51.84 195 ARG A O 1
ATOM 1596 N N . PRO A 1 196 ? -13.686 -0.925 32.797 1.00 46.75 196 PRO A N 1
ATOM 1597 C CA . PRO A 1 196 ? -13.118 0.221 33.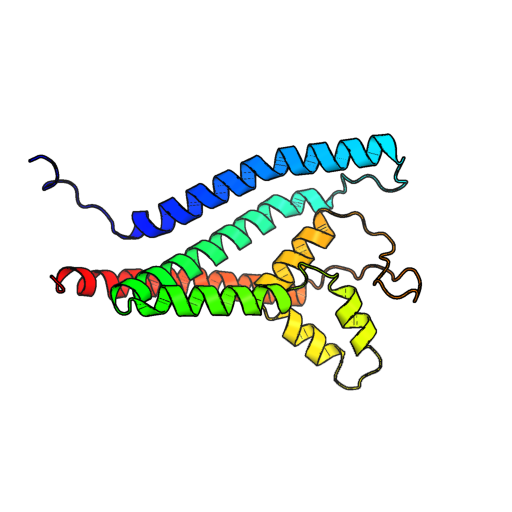508 1.00 46.75 196 PRO A CA 1
ATOM 1598 C C . PRO A 1 196 ? -11.650 0.466 33.152 1.00 46.75 196 PRO A C 1
ATOM 1600 O O . PRO A 1 196 ? -10.956 -0.513 32.790 1.00 46.75 196 PRO A O 1
#

Sequence (196 aa):
PVVKKVYFPREILPLASVISNFIHLLLSLPIFFIFLFVIYATYGFEVSPFTWRMLFLPVLLVITFMLTAGMAFIISALNVFYEDVKYAVSLLLYIFFFLTPVMYFSENVFYALKDKPYGMLLYNLYHANPMAMLVTAYKKTLVPMGKIDPGGGEGLIPMLPMNWPMFGVTVAITLAFFFGGYALFNRMKWRFVERP

Solvent-accessible surface area (backbone atoms only — not comparable to full-atom values): 11244 Å² total; per-residue (Å²): 143,76,84,86,77,66,89,74,66,73,68,52,60,53,46,52,56,50,51,52,53,49,49,52,51,60,61,45,47,61,56,51,51,52,52,53,48,52,51,40,73,73,68,61,55,93,63,66,63,85,47,84,52,49,75,49,48,67,59,53,51,51,51,52,50,40,35,53,46,10,49,40,32,43,49,55,53,47,35,77,80,35,74,63,48,60,58,54,50,53,55,49,50,58,56,47,52,74,75,24,48,73,92,50,58,66,54,53,58,44,64,76,22,62,90,43,98,57,22,68,58,52,50,50,58,54,33,63,38,48,66,27,39,48,48,48,49,50,48,68,37,63,43,62,91,50,67,43,72,76,71,87,84,83,54,71,44,74,65,72,78,84,62,61,69,49,49,52,52,27,50,54,51,30,51,50,39,26,56,50,13,50,52,51,35,67,63,49,56,68,65,66,72,77,62,132

Mean predicted aligned error: 7.95 Å